Protein AF-A0AAE4NUR5-F1 (afdb_monomer_lite)

Radius of gyration: 38.07 Å; chains: 1; bounding box: 108×45×107 Å

Foldseek 3Di:
DDDQPVVLQVVLVVQLVVLVVQLVVLVVQLVVDDDPSVVLSVLSNVLSVLSNVLSVVSNVCSVPVPPCVVVSVVSNVVSVVSVVVSVVVVVVVVPPPDPDPPPDDDPDDPPDFPPDDDDDDPDLDALVVQVVCCVRGFFEDEDCDDQVVNCVSNVDRGPHYHHDDDPPPPPDDDDDDDDDDDDDDDDDDDDDDDDDDDD

Organism: NCBI:txid90909

pLDDT: mean 70.76, std 22.42, range [28.94, 97.44]

Secondary structure (DSSP, 8-state):
-PPP-HHHHHHHHHHHHHHHHHHHHHHHHHHH--THHHHHHHHHHHHHHHHHHHHHHHHHHHHH---THHHHHHHHHHHHHHHHHHHHHHHHHHHS---------TT--------------SS---HHHHHHHHHHH--EEEESS-HHHHHHHHSS--SEEEE-------------PPPPPPP----------------

Structure (mmCIF, N/CA/C/O backbone):
data_AF-A0AAE4NUR5-F1
#
_entry.id   AF-A0AAE4NUR5-F1
#
loop_
_atom_site.group_PDB
_atom_site.id
_atom_site.type_symbol
_atom_site.label_atom_id
_atom_site.label_alt_id
_atom_site.label_comp_id
_atom_site.label_asym_id
_atom_site.label_entity_id
_atom_site.label_seq_id
_atom_site.pdbx_PDB_ins_code
_atom_site.Cartn_x
_atom_site.Cartn_y
_atom_site.Cartn_z
_atom_site.occupancy
_atom_site.B_iso_or_equiv
_atom_site.auth_seq_id
_atom_site.auth_comp_id
_atom_site.auth_asym_id
_atom_site.auth_atom_id
_atom_site.pdbx_PDB_model_num
ATOM 1 N N . MET A 1 1 ? 20.195 4.117 -31.380 1.00 48.28 1 MET A N 1
ATOM 2 C CA . MET A 1 1 ? 18.811 4.278 -30.893 1.00 48.28 1 MET A CA 1
ATOM 3 C C . MET A 1 1 ? 18.358 2.887 -30.514 1.00 48.28 1 MET A C 1
ATOM 5 O O . MET A 1 1 ? 18.432 2.026 -31.376 1.00 48.28 1 MET A O 1
ATOM 9 N N . GLY A 1 2 ? 18.092 2.634 -29.231 1.00 61.19 2 GLY A N 1
ATOM 10 C CA . GLY A 1 2 ? 17.635 1.316 -28.788 1.00 61.19 2 GLY A CA 1
ATOM 11 C C . GLY A 1 2 ? 16.232 1.056 -29.321 1.00 61.19 2 GLY A C 1
ATOM 12 O O . GLY A 1 2 ? 15.411 1.975 -29.337 1.00 61.19 2 GLY A O 1
ATOM 13 N N . ASP A 1 3 ? 15.987 -0.157 -29.804 1.00 78.81 3 ASP A N 1
ATOM 14 C CA . ASP A 1 3 ? 14.657 -0.567 -30.234 1.00 78.81 3 ASP A CA 1
ATOM 15 C C . ASP A 1 3 ? 13.722 -0.572 -29.022 1.00 78.81 3 ASP A C 1
ATOM 17 O O . ASP A 1 3 ? 13.992 -1.223 -28.014 1.00 78.81 3 ASP A O 1
ATOM 21 N N . VAL A 1 4 ? 12.634 0.194 -29.107 1.00 81.88 4 VAL A N 1
ATOM 22 C CA . VAL A 1 4 ? 11.647 0.285 -28.028 1.00 81.88 4 VAL A CA 1
ATOM 23 C C . VAL A 1 4 ? 10.866 -1.022 -27.954 1.00 81.88 4 VAL A C 1
ATOM 25 O O . VAL A 1 4 ? 10.247 -1.449 -28.934 1.00 81.88 4 VAL A O 1
ATOM 28 N N . ASN A 1 5 ? 10.833 -1.634 -26.773 1.00 87.88 5 ASN A N 1
ATOM 29 C CA . ASN A 1 5 ? 10.061 -2.849 -26.539 1.00 87.88 5 ASN A CA 1
ATOM 30 C C . ASN A 1 5 ? 8.588 -2.502 -26.260 1.00 87.88 5 ASN A C 1
ATOM 32 O O . ASN A 1 5 ? 8.172 -2.337 -25.111 1.00 87.88 5 ASN A O 1
ATOM 36 N N . TYR A 1 6 ? 7.793 -2.361 -27.325 1.00 89.00 6 TYR A N 1
ATOM 37 C CA . TYR A 1 6 ? 6.383 -1.951 -27.244 1.00 89.00 6 TYR A CA 1
ATOM 38 C C . TYR A 1 6 ? 5.520 -2.798 -26.286 1.00 89.00 6 TYR A C 1
ATOM 40 O O . TYR A 1 6 ? 4.749 -2.199 -25.531 1.00 89.00 6 TYR A O 1
ATOM 48 N N . PRO A 1 7 ? 5.610 -4.146 -26.264 1.00 91.69 7 PRO A N 1
ATOM 49 C CA . PRO A 1 7 ? 4.873 -4.958 -25.295 1.00 91.69 7 PRO A CA 1
ATOM 50 C C . PRO A 1 7 ? 5.133 -4.565 -23.837 1.00 91.69 7 PRO A C 1
ATOM 52 O O . PRO A 1 7 ? 4.188 -4.369 -23.069 1.00 91.69 7 PRO A O 1
ATOM 55 N N . GLU A 1 8 ? 6.401 -4.414 -23.457 1.00 88.94 8 GLU A N 1
ATOM 56 C CA . GLU A 1 8 ? 6.787 -4.046 -22.092 1.00 88.94 8 GLU A CA 1
ATOM 57 C C . GLU A 1 8 ? 6.324 -2.635 -21.738 1.00 88.94 8 GLU A C 1
ATOM 59 O O . GLU A 1 8 ? 5.812 -2.412 -20.641 1.00 88.94 8 GLU A O 1
ATOM 64 N N . LEU A 1 9 ? 6.406 -1.705 -22.693 1.00 92.50 9 LEU A N 1
ATOM 65 C CA . LEU A 1 9 ? 5.924 -0.338 -22.521 1.00 92.50 9 LEU A CA 1
ATOM 66 C C . LEU A 1 9 ? 4.425 -0.307 -22.206 1.00 92.50 9 LEU A C 1
ATOM 68 O O . LEU A 1 9 ? 3.997 0.326 -21.239 1.00 92.50 9 LEU A O 1
ATOM 72 N N . VAL A 1 10 ? 3.621 -1.008 -23.012 1.00 94.56 10 VAL A N 1
ATOM 73 C CA . VAL A 1 10 ? 2.163 -1.069 -22.841 1.00 94.56 10 VAL A CA 1
ATOM 74 C C . VAL A 1 10 ? 1.815 -1.693 -21.494 1.00 94.56 10 VAL A C 1
ATOM 76 O O . VAL A 1 10 ? 0.994 -1.141 -20.759 1.00 94.56 10 VAL A O 1
ATOM 79 N N . MET A 1 11 ? 2.468 -2.799 -21.132 1.00 94.06 11 MET A N 1
ATOM 80 C CA . MET A 1 11 ? 2.256 -3.443 -19.836 1.00 94.06 11 MET A CA 1
ATOM 81 C C . MET A 1 11 ? 2.636 -2.519 -18.678 1.00 94.06 11 MET A C 1
ATOM 83 O O . MET A 1 11 ? 1.843 -2.357 -17.753 1.00 94.06 11 MET A O 1
ATOM 87 N N . GLY A 1 12 ? 3.787 -1.851 -18.747 1.00 93.88 12 GLY A N 1
ATOM 88 C CA . GLY A 1 12 ? 4.224 -0.886 -17.740 1.00 93.88 12 GLY A CA 1
ATOM 89 C C . GLY A 1 12 ? 3.213 0.246 -17.535 1.00 93.88 12 GLY A C 1
ATOM 90 O O . GLY A 1 12 ? 2.864 0.562 -16.397 1.00 93.88 12 GLY A O 1
ATOM 91 N N . ILE A 1 13 ? 2.662 0.798 -18.620 1.00 95.88 13 ILE A N 1
ATOM 92 C CA . ILE A 1 13 ? 1.626 1.843 -18.565 1.00 95.88 13 ILE A CA 1
ATOM 93 C C . ILE A 1 13 ? 0.338 1.318 -17.923 1.00 95.88 13 ILE A C 1
ATOM 95 O O . ILE A 1 13 ? -0.218 1.975 -17.042 1.00 95.88 13 ILE A O 1
ATOM 99 N N . VAL A 1 14 ? -0.144 0.138 -18.326 1.00 97.12 14 VAL A N 1
ATOM 100 C CA . VAL A 1 14 ? -1.364 -0.464 -17.762 1.00 97.12 14 VAL A CA 1
ATOM 101 C C . VAL A 1 14 ? -1.204 -0.720 -16.262 1.00 97.12 14 VAL A C 1
ATOM 103 O O . VAL A 1 14 ? -2.089 -0.368 -15.477 1.00 97.12 14 VAL A O 1
ATOM 106 N N . LEU A 1 15 ? -0.064 -1.281 -15.848 1.00 95.06 15 LEU A N 1
ATOM 107 C CA . LEU A 1 15 ? 0.260 -1.524 -14.442 1.00 95.06 15 LEU A CA 1
ATOM 108 C C . LEU A 1 15 ? 0.329 -0.215 -13.647 1.00 95.06 15 LEU A C 1
ATOM 110 O O . LEU A 1 15 ? -0.240 -0.119 -12.554 1.00 95.06 15 LEU A O 1
ATOM 114 N N . LEU A 1 16 ? 0.955 0.816 -14.217 1.00 97.00 16 LEU A N 1
ATOM 115 C CA . LEU A 1 16 ? 1.050 2.132 -13.600 1.00 97.00 16 LEU A CA 1
ATOM 116 C C . LEU A 1 16 ? -0.337 2.763 -13.417 1.00 97.00 16 LEU A C 1
ATOM 118 O O . LEU A 1 16 ? -0.670 3.184 -12.309 1.00 97.00 16 LEU A O 1
ATOM 122 N N . LEU A 1 17 ? -1.182 2.763 -14.450 1.00 97.44 17 LEU A N 1
ATOM 123 C CA . LEU A 1 17 ? -2.550 3.284 -14.371 1.00 97.44 17 LEU A CA 1
ATOM 124 C C . LEU A 1 17 ? -3.394 2.529 -13.338 1.00 97.44 17 LEU A C 1
ATOM 126 O O . LEU A 1 17 ? -4.090 3.154 -12.533 1.00 97.44 17 LEU A O 1
ATOM 130 N N . GLY A 1 18 ? -3.300 1.197 -13.315 1.00 96.06 18 GLY A N 1
ATOM 131 C CA . GLY A 1 18 ? -3.981 0.365 -12.324 1.00 96.06 18 GLY A CA 1
ATOM 132 C C . GLY A 1 18 ? -3.555 0.707 -10.895 1.00 96.06 18 GLY A C 1
ATOM 133 O O . GLY A 1 18 ? -4.402 0.876 -10.013 1.00 96.06 18 GLY A O 1
ATOM 134 N N . SER A 1 19 ? -2.252 0.888 -10.673 1.00 95.69 19 SER A N 1
ATOM 135 C CA . SER A 1 19 ? -1.709 1.259 -9.364 1.00 95.69 19 SER A CA 1
ATOM 136 C C . SER A 1 19 ? -2.150 2.655 -8.921 1.00 95.69 19 SER A C 1
ATOM 138 O O . SER A 1 19 ? -2.601 2.815 -7.788 1.00 95.69 19 SER A O 1
ATOM 140 N N . LEU A 1 20 ? -2.135 3.643 -9.821 1.00 97.06 20 LEU A N 1
ATOM 141 C CA . LEU A 1 20 ? -2.588 5.009 -9.553 1.00 97.06 20 LEU A CA 1
ATOM 142 C C . LEU A 1 20 ? -4.075 5.051 -9.192 1.00 97.06 20 LEU A C 1
ATOM 144 O O . LEU A 1 20 ? -4.454 5.698 -8.214 1.00 97.06 20 LEU A O 1
ATOM 148 N N . LEU A 1 21 ? -4.917 4.319 -9.926 1.00 96.62 21 LEU A N 1
ATOM 149 C CA . LEU A 1 21 ? -6.342 4.206 -9.618 1.00 96.62 21 LEU A CA 1
ATOM 150 C C . LEU A 1 21 ? -6.569 3.551 -8.248 1.00 96.62 21 LEU A C 1
ATOM 152 O O . LEU A 1 21 ? -7.413 4.004 -7.468 1.00 96.62 21 LEU A O 1
ATOM 156 N N . GLY A 1 22 ? -5.800 2.505 -7.940 1.00 93.38 22 GLY A N 1
ATOM 157 C CA . GLY A 1 22 ? -5.809 1.851 -6.635 1.00 93.38 22 GLY A CA 1
ATOM 158 C C . GLY A 1 22 ? -5.417 2.807 -5.506 1.00 93.38 22 GLY A C 1
ATOM 159 O O . GLY A 1 22 ? -6.129 2.884 -4.505 1.00 93.38 22 GLY A O 1
ATOM 160 N N . ILE A 1 23 ? -4.337 3.576 -5.680 1.00 95.31 23 ILE A N 1
ATOM 161 C CA . ILE A 1 23 ? -3.857 4.571 -4.708 1.00 95.31 23 ILE A CA 1
ATOM 162 C C . ILE A 1 23 ? -4.917 5.643 -4.494 1.00 95.31 23 ILE A C 1
ATOM 164 O O . ILE A 1 23 ? -5.245 5.950 -3.351 1.00 95.31 23 ILE A O 1
ATOM 168 N N . TYR A 1 24 ? -5.493 6.177 -5.572 1.00 95.12 24 TYR A N 1
ATOM 169 C CA . TYR A 1 24 ? -6.551 7.181 -5.500 1.00 95.12 24 TYR A CA 1
ATOM 170 C C . TYR A 1 24 ? -7.740 6.687 -4.667 1.00 95.12 24 TYR A C 1
ATOM 172 O O . TYR A 1 24 ? -8.184 7.368 -3.739 1.00 95.12 24 TYR A O 1
ATOM 180 N N . ARG A 1 25 ? -8.219 5.465 -4.933 1.00 92.69 25 ARG A N 1
ATOM 181 C CA . ARG A 1 25 ? -9.297 4.857 -4.140 1.00 92.69 25 ARG A CA 1
ATOM 182 C C . ARG A 1 25 ? -8.873 4.616 -2.695 1.00 92.69 25 ARG A C 1
ATOM 184 O O . ARG A 1 25 ? -9.626 4.938 -1.781 1.00 92.69 25 ARG A O 1
ATOM 191 N N . ALA A 1 26 ? -7.676 4.091 -2.459 1.00 91.50 26 ALA A N 1
ATOM 192 C CA . ALA A 1 26 ? -7.184 3.831 -1.111 1.00 91.50 26 ALA A CA 1
ATOM 193 C C . ALA A 1 26 ? -7.011 5.126 -0.294 1.00 91.50 26 ALA A C 1
ATOM 195 O O . ALA A 1 26 ? -7.311 5.136 0.898 1.00 91.50 26 ALA A O 1
ATOM 196 N N . LEU A 1 27 ? -6.609 6.233 -0.925 1.00 91.94 27 LEU A N 1
ATOM 197 C CA . LEU A 1 27 ? -6.556 7.566 -0.317 1.00 91.94 27 LEU A CA 1
ATOM 198 C C . LEU A 1 27 ? -7.949 8.095 0.027 1.00 91.94 27 LEU A C 1
ATOM 200 O O . LEU A 1 27 ? -8.158 8.635 1.117 1.00 91.94 27 LEU A O 1
ATOM 204 N N . HIS A 1 28 ? -8.917 7.902 -0.869 1.00 91.19 28 HIS A N 1
ATOM 205 C CA . HIS A 1 28 ? -10.313 8.242 -0.602 1.00 91.19 28 HIS A CA 1
ATOM 206 C C . HIS A 1 28 ? -10.826 7.523 0.652 1.00 91.19 28 HIS A C 1
ATOM 208 O O . HIS A 1 28 ? -11.311 8.178 1.578 1.00 91.19 28 HIS A O 1
ATOM 214 N N . TYR A 1 29 ? -10.605 6.212 0.763 1.00 88.19 29 TYR A N 1
ATOM 215 C CA . TYR A 1 29 ? -10.959 5.450 1.964 1.00 88.19 29 TYR A CA 1
ATOM 216 C C . TYR A 1 29 ? -10.149 5.858 3.197 1.00 88.19 29 TYR A C 1
ATOM 218 O O . TYR A 1 29 ? -10.708 5.970 4.288 1.00 88.19 29 TYR A O 1
ATOM 226 N N . TYR A 1 30 ? -8.861 6.156 3.038 1.00 89.50 30 TYR A N 1
ATOM 227 C CA . TYR A 1 30 ? -7.999 6.614 4.125 1.00 89.50 30 TYR A CA 1
ATOM 228 C C . TYR A 1 30 ? -8.524 7.891 4.800 1.00 89.50 30 TYR A C 1
ATOM 230 O O . TYR A 1 30 ? -8.430 8.020 6.020 1.00 89.50 30 TYR A O 1
ATOM 238 N N . SER A 1 31 ? -9.087 8.818 4.019 1.00 85.62 31 SER A N 1
ATOM 239 C CA . SER A 1 31 ? -9.665 10.064 4.540 1.00 85.62 31 SER A CA 1
ATOM 240 C C . SER A 1 31 ? -11.009 9.886 5.253 1.00 85.62 31 SER A C 1
ATOM 242 O O . SER A 1 31 ? -11.362 10.709 6.094 1.00 85.62 31 SER A O 1
ATOM 244 N N . ARG A 1 32 ? -11.757 8.822 4.938 1.00 83.56 32 ARG A N 1
ATOM 245 C CA . ARG A 1 32 ? -13.128 8.603 5.433 1.00 83.56 32 ARG A CA 1
ATOM 246 C C . ARG A 1 32 ? -13.221 7.590 6.568 1.00 83.56 32 ARG A C 1
ATOM 248 O O . ARG A 1 32 ? -14.189 7.607 7.320 1.00 83.56 32 ARG A O 1
ATOM 255 N N . LEU A 1 33 ? -12.248 6.692 6.680 1.00 85.44 33 LEU A N 1
ATOM 256 C CA . LEU A 1 33 ? -12.249 5.615 7.664 1.00 85.44 33 LEU A CA 1
ATOM 257 C C . LEU A 1 33 ? -11.415 5.995 8.894 1.00 85.44 33 LEU A C 1
ATOM 259 O O . LEU A 1 33 ? -10.382 6.656 8.794 1.00 85.44 33 LEU A O 1
ATOM 263 N N . SER A 1 34 ? -11.841 5.538 10.072 1.00 80.00 34 SER A N 1
ATOM 264 C CA . SER A 1 34 ? -11.131 5.728 11.341 1.00 80.00 34 SER A CA 1
ATOM 265 C C . SER A 1 34 ? -10.633 4.396 11.920 1.00 80.00 34 SER A C 1
ATOM 267 O O . SER A 1 34 ? -11.058 3.307 11.526 1.00 80.00 34 SER A O 1
ATOM 269 N N . GLY A 1 35 ? -9.656 4.479 12.829 1.00 82.75 35 GLY A N 1
ATOM 270 C CA . GLY A 1 35 ? -9.107 3.325 13.543 1.00 82.75 35 GLY A CA 1
ATOM 271 C C . GLY A 1 35 ? -8.396 2.306 12.644 1.00 82.75 35 GLY A C 1
ATOM 272 O O . GLY A 1 35 ? -7.510 2.640 11.857 1.00 82.75 35 GLY A O 1
ATOM 273 N N . VAL A 1 36 ? -8.779 1.038 12.790 1.00 80.38 36 VAL A N 1
ATOM 274 C CA . VAL A 1 36 ? -8.117 -0.124 12.177 1.00 80.38 36 VAL A CA 1
ATOM 275 C C . VAL A 1 36 ? -8.136 -0.089 10.643 1.00 80.38 36 VAL A C 1
ATOM 277 O O . VAL A 1 36 ? -7.148 -0.439 9.997 1.00 80.38 36 VAL A O 1
ATOM 280 N N . TRP A 1 37 ? -9.234 0.378 10.053 1.00 78.62 37 TRP A N 1
ATOM 281 C CA . TRP A 1 37 ? -9.410 0.460 8.600 1.00 78.62 37 TRP A CA 1
ATOM 282 C C . TRP A 1 37 ? -8.578 1.577 7.961 1.00 78.62 37 TRP A C 1
ATOM 284 O O . TRP A 1 37 ? -8.161 1.478 6.803 1.00 78.62 37 TRP A O 1
ATOM 294 N N . ARG A 1 38 ? -8.265 2.619 8.739 1.00 85.44 38 ARG A N 1
ATOM 295 C CA . ARG A 1 38 ? -7.347 3.682 8.329 1.00 85.44 38 ARG A CA 1
ATOM 296 C C . ARG A 1 38 ? -5.912 3.170 8.246 1.00 85.44 38 ARG A C 1
ATOM 298 O O . ARG A 1 38 ? -5.231 3.451 7.264 1.00 85.44 38 ARG A O 1
ATOM 305 N N . ASP A 1 39 ? -5.467 2.399 9.243 1.00 84.44 39 ASP A N 1
ATOM 306 C CA . ASP A 1 39 ? -4.143 1.755 9.216 1.00 84.44 39 ASP A CA 1
ATOM 307 C C . ASP A 1 39 ? -4.024 0.779 8.040 1.00 84.44 39 ASP A C 1
ATOM 309 O O . ASP A 1 39 ? -3.001 0.728 7.359 1.00 84.44 39 ASP A O 1
ATOM 313 N N . LEU A 1 40 ? -5.110 0.066 7.738 1.00 87.94 40 LEU A N 1
ATOM 314 C CA . LEU A 1 40 ? -5.169 -0.815 6.582 1.00 87.94 40 LEU A CA 1
ATOM 315 C C . LEU A 1 40 ? -4.970 -0.063 5.267 1.00 87.94 40 LEU A C 1
ATOM 317 O O . LEU A 1 40 ? -4.124 -0.437 4.457 1.00 87.94 40 LEU A O 1
ATOM 321 N N . SER A 1 41 ? -5.718 1.026 5.090 1.00 90.06 41 SER A N 1
ATOM 322 C CA . SER A 1 41 ? -5.646 1.860 3.890 1.00 90.06 41 SER A CA 1
ATOM 323 C C . SER A 1 41 ? -4.236 2.425 3.694 1.00 90.06 41 SER A C 1
ATOM 325 O O . SER A 1 41 ? -3.731 2.404 2.576 1.00 90.06 41 SER A O 1
ATOM 327 N N . LYS A 1 42 ? -3.544 2.831 4.773 1.00 90.62 42 LYS A N 1
ATOM 328 C CA . LYS A 1 42 ? -2.132 3.256 4.702 1.00 90.62 42 LYS A CA 1
ATOM 329 C C . LYS A 1 42 ? -1.228 2.167 4.130 1.00 90.62 42 LYS A C 1
ATOM 331 O O . LYS A 1 42 ? -0.437 2.448 3.238 1.00 90.62 42 LYS A O 1
ATOM 336 N N . ARG A 1 43 ? -1.332 0.933 4.631 1.00 92.12 43 ARG A N 1
ATOM 337 C CA . ARG A 1 43 ? -0.486 -0.185 4.173 1.00 92.12 43 ARG A CA 1
ATOM 338 C C . ARG A 1 43 ? -0.752 -0.535 2.710 1.00 92.12 43 ARG A C 1
ATOM 340 O O . ARG A 1 43 ? 0.191 -0.799 1.973 1.00 92.12 43 ARG A O 1
ATOM 347 N N . VAL A 1 44 ? -2.018 -0.482 2.288 1.00 93.44 44 VAL A N 1
ATOM 348 C CA . VAL A 1 44 ? -2.407 -0.664 0.881 1.00 93.44 44 VAL A CA 1
ATOM 349 C C . VAL A 1 44 ? -1.809 0.436 0.004 1.00 93.44 44 VAL A C 1
ATOM 351 O O . VAL A 1 44 ? -1.220 0.121 -1.023 1.00 93.44 44 VAL A O 1
ATOM 354 N N . ILE A 1 45 ? -1.882 1.705 0.426 1.00 94.62 45 ILE A N 1
ATOM 355 C CA . ILE A 1 45 ? -1.247 2.822 -0.293 1.00 94.62 45 ILE A CA 1
ATOM 356 C C . ILE A 1 45 ? 0.257 2.576 -0.438 1.00 94.62 45 ILE A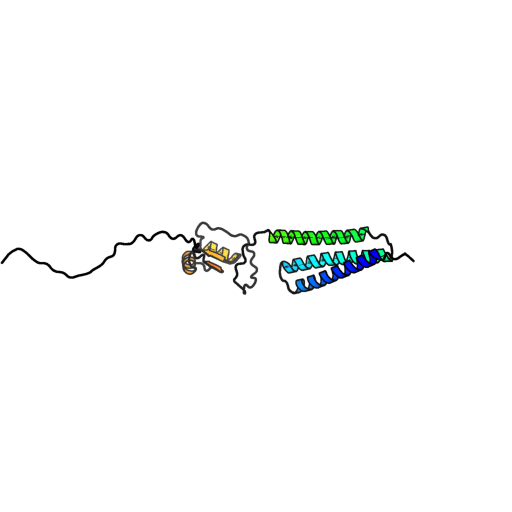 C 1
ATOM 358 O O . ILE A 1 45 ? 0.773 2.677 -1.541 1.00 94.62 45 ILE A O 1
ATOM 362 N N . 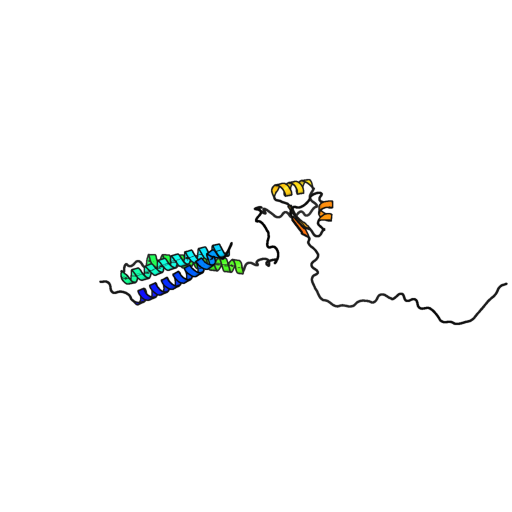VAL A 1 46 ? 0.953 2.200 0.640 1.00 94.31 46 VAL A N 1
ATOM 363 C CA . VAL A 1 46 ? 2.402 1.927 0.598 1.00 94.31 46 VAL A CA 1
ATOM 364 C C . VAL A 1 46 ? 2.733 0.799 -0.385 1.00 94.31 46 VAL A C 1
ATOM 366 O O . VAL A 1 46 ? 3.638 0.952 -1.202 1.00 94.31 46 VAL A O 1
ATOM 369 N N . SER A 1 47 ? 1.987 -0.308 -0.347 1.00 94.19 47 SER A N 1
ATOM 370 C CA . SER A 1 47 ? 2.167 -1.430 -1.280 1.00 94.19 47 SER A CA 1
ATOM 371 C C . SER A 1 47 ? 1.954 -1.005 -2.735 1.00 94.19 47 SER A C 1
ATOM 373 O O . SER A 1 47 ? 2.777 -1.328 -3.594 1.00 94.19 47 SER A O 1
ATOM 375 N N . LEU A 1 48 ? 0.898 -0.238 -3.015 1.00 95.31 48 LEU A N 1
ATOM 376 C CA . LEU A 1 48 ? 0.609 0.245 -4.363 1.00 95.31 48 LEU A CA 1
ATOM 377 C C . LEU A 1 48 ? 1.621 1.290 -4.842 1.00 95.31 48 LEU A C 1
ATOM 379 O O . LEU A 1 48 ? 1.945 1.304 -6.023 1.00 95.31 48 LEU A O 1
ATOM 383 N N . SER A 1 49 ? 2.166 2.122 -3.955 1.00 95.81 49 SER A N 1
ATOM 384 C CA . SER A 1 49 ? 3.242 3.056 -4.306 1.00 95.81 49 SER A CA 1
ATOM 385 C C . SER A 1 49 ? 4.522 2.321 -4.707 1.00 95.81 49 SER A C 1
ATOM 387 O O . SER A 1 49 ? 5.158 2.695 -5.689 1.00 95.81 49 SER A O 1
ATOM 389 N N . LEU A 1 50 ? 4.884 1.245 -3.996 1.00 94.19 50 LEU A N 1
ATOM 390 C CA . LEU A 1 50 ? 6.006 0.379 -4.387 1.00 94.19 50 LEU A CA 1
ATOM 391 C C . LEU A 1 50 ? 5.742 -0.301 -5.735 1.00 94.19 50 LEU A C 1
ATOM 393 O O . LEU A 1 50 ? 6.633 -0.380 -6.576 1.00 94.19 50 LEU A O 1
ATOM 397 N N . PHE A 1 51 ? 4.505 -0.741 -5.962 1.00 95.19 51 PHE A N 1
ATOM 398 C CA . PHE A 1 51 ? 4.090 -1.325 -7.234 1.00 95.19 51 PHE A CA 1
ATOM 399 C C . PHE A 1 51 ? 4.181 -0.324 -8.394 1.00 95.19 51 PHE A C 1
ATOM 401 O O . PHE A 1 51 ? 4.649 -0.661 -9.483 1.00 95.19 51 PHE A O 1
ATOM 408 N N . ALA A 1 52 ? 3.757 0.921 -8.160 1.00 96.38 52 ALA A N 1
ATOM 409 C CA . ALA A 1 52 ? 3.862 2.009 -9.123 1.00 96.38 52 ALA A CA 1
ATOM 410 C C . ALA A 1 52 ? 5.330 2.288 -9.470 1.00 96.38 52 ALA A C 1
ATOM 412 O O . ALA A 1 52 ? 5.662 2.396 -10.646 1.00 96.38 52 ALA A O 1
ATOM 413 N N . ALA A 1 53 ? 6.219 2.316 -8.469 1.00 95.25 53 ALA A N 1
ATOM 414 C CA . ALA A 1 53 ? 7.659 2.471 -8.682 1.00 95.25 53 ALA A CA 1
ATOM 415 C C . ALA A 1 53 ? 8.246 1.336 -9.540 1.00 95.25 53 ALA A C 1
ATOM 417 O O . ALA A 1 53 ? 8.971 1.610 -10.494 1.00 95.25 53 ALA A O 1
ATOM 418 N N . GLY A 1 54 ? 7.868 0.080 -9.271 1.00 93.19 54 GLY A N 1
ATOM 419 C CA . GLY A 1 54 ? 8.240 -1.058 -10.121 1.00 93.19 54 GLY A CA 1
ATOM 420 C C . GLY A 1 54 ? 7.746 -0.901 -11.565 1.00 93.19 54 GLY A C 1
ATOM 421 O O . GLY A 1 54 ? 8.496 -1.147 -12.504 1.00 93.19 54 GLY A O 1
ATOM 422 N N . SER A 1 55 ? 6.522 -0.398 -11.746 1.00 94.69 55 SER A N 1
ATOM 423 C CA . SER A 1 55 ? 5.913 -0.181 -13.070 1.00 94.69 55 SER A CA 1
ATOM 424 C C . SER A 1 55 ? 6.590 0.940 -13.860 1.00 94.69 55 SER A C 1
ATOM 426 O O . SER A 1 55 ? 6.762 0.817 -15.070 1.00 94.69 55 SER A O 1
ATOM 428 N N . VAL A 1 56 ? 7.038 2.004 -13.185 1.00 94.94 56 VAL A N 1
ATOM 429 C CA . VAL A 1 56 ? 7.910 3.024 -13.792 1.00 94.94 56 VAL A CA 1
ATOM 430 C C . VAL A 1 56 ? 9.227 2.395 -14.241 1.00 94.94 56 VAL A C 1
ATOM 432 O O . VAL A 1 56 ? 9.686 2.692 -15.339 1.00 94.94 56 VAL A O 1
ATOM 435 N N . GLY A 1 57 ? 9.795 1.487 -13.444 1.00 92.06 57 GLY A N 1
ATOM 436 C CA . GLY A 1 57 ? 10.971 0.711 -13.833 1.00 92.06 57 GLY A CA 1
ATOM 437 C C . GLY A 1 57 ? 10.770 -0.033 -15.154 1.00 92.06 57 GLY A C 1
ATOM 438 O O . GLY A 1 57 ? 11.617 0.078 -16.032 1.00 92.06 57 GLY A O 1
ATOM 439 N N . VAL A 1 58 ? 9.629 -0.712 -15.334 1.00 92.06 58 VAL A N 1
ATOM 440 C CA . VAL A 1 58 ? 9.321 -1.465 -16.569 1.00 92.06 58 VAL A CA 1
ATOM 441 C C . VAL A 1 58 ? 9.266 -0.540 -17.785 1.00 92.06 58 VAL A C 1
ATOM 443 O O . VAL A 1 58 ? 9.785 -0.871 -18.847 1.00 92.06 58 VAL A O 1
ATOM 446 N N . ILE A 1 59 ? 8.680 0.648 -17.624 1.00 92.81 59 ILE A N 1
ATOM 447 C CA . ILE A 1 59 ? 8.632 1.666 -18.682 1.00 92.81 59 ILE A CA 1
ATOM 448 C C . ILE A 1 59 ? 10.045 2.148 -19.032 1.00 92.81 59 ILE A C 1
ATOM 450 O O . ILE A 1 59 ? 10.383 2.259 -20.207 1.00 92.81 59 ILE A O 1
ATOM 454 N N . VAL A 1 60 ? 10.873 2.438 -18.025 1.00 91.25 60 VAL A N 1
ATOM 455 C CA . VAL A 1 60 ? 12.253 2.901 -18.228 1.00 91.25 60 VAL A CA 1
ATOM 456 C C . VAL A 1 60 ? 13.094 1.824 -18.910 1.00 91.25 60 VAL A C 1
ATOM 458 O O . VAL A 1 60 ? 13.809 2.131 -19.861 1.00 91.25 60 VAL A O 1
ATOM 461 N N . GLU A 1 61 ? 12.970 0.571 -18.476 1.00 89.88 61 GLU A N 1
ATOM 462 C CA . GLU A 1 61 ? 13.683 -0.561 -19.065 1.00 89.88 61 GLU A CA 1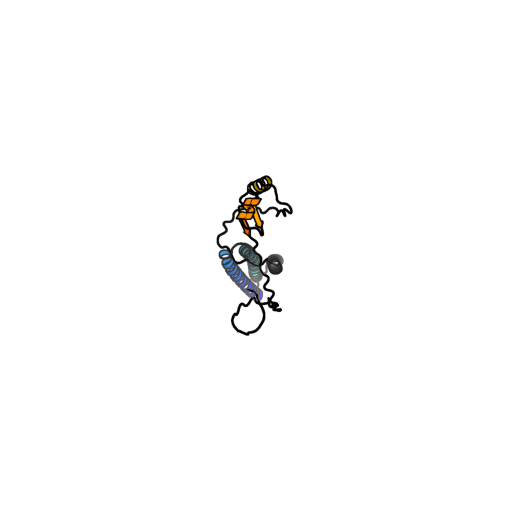
ATOM 463 C C . GLU A 1 61 ? 13.293 -0.771 -20.531 1.00 89.88 61 GLU A C 1
ATOM 465 O O . GLU A 1 61 ? 14.167 -0.907 -21.379 1.00 89.88 61 GLU A O 1
ATOM 470 N N . SER A 1 62 ? 12.004 -0.677 -20.858 1.00 90.25 62 SER A N 1
ATOM 471 C CA . SER A 1 62 ? 11.512 -0.767 -22.238 1.00 90.25 62 SER A CA 1
ATOM 472 C C . SER A 1 62 ? 12.078 0.324 -23.167 1.00 90.25 62 SER A C 1
ATOM 474 O O . SER A 1 62 ? 12.215 0.106 -24.375 1.00 90.25 62 SER A O 1
ATOM 476 N N . LEU A 1 63 ? 12.413 1.499 -22.618 1.00 88.50 63 LEU A N 1
ATOM 477 C CA . LEU A 1 63 ? 12.946 2.640 -23.369 1.00 88.50 63 LEU A CA 1
ATOM 478 C C . LEU A 1 63 ? 14.477 2.647 -23.464 1.00 88.50 63 LEU A C 1
ATOM 480 O O . LEU A 1 63 ? 15.022 3.119 -24.463 1.00 88.50 63 LEU A O 1
ATOM 484 N N . LEU A 1 64 ? 15.169 2.195 -22.416 1.00 87.31 64 LEU A N 1
ATOM 485 C CA . LEU A 1 64 ? 16.621 2.344 -22.274 1.00 87.31 64 LEU A CA 1
ATOM 486 C C . LEU A 1 64 ? 17.390 1.017 -22.306 1.00 87.31 64 LEU A C 1
ATOM 488 O O . LEU A 1 64 ? 18.611 1.055 -22.444 1.00 87.31 64 LEU A O 1
ATOM 492 N N . ASN A 1 65 ? 16.705 -0.127 -22.199 1.00 83.56 65 ASN A N 1
ATOM 493 C CA . ASN A 1 65 ? 17.278 -1.478 -22.140 1.00 83.56 65 ASN A CA 1
ATOM 494 C C . ASN A 1 65 ? 18.473 -1.570 -21.170 1.00 83.56 65 ASN A C 1
ATOM 496 O O . ASN A 1 65 ? 19.551 -2.066 -21.497 1.00 83.56 65 ASN A O 1
ATOM 500 N N . THR A 1 66 ? 18.295 -0.971 -19.993 1.00 79.94 66 THR A N 1
ATOM 501 C CA . THR A 1 66 ? 19.334 -0.692 -18.992 1.00 79.94 66 THR A CA 1
ATOM 502 C C . THR A 1 66 ? 19.721 -1.894 -18.131 1.00 79.94 66 THR A C 1
ATOM 504 O O . THR A 1 66 ? 20.698 -1.809 -17.388 1.00 79.94 66 THR A O 1
ATOM 507 N N . GLY A 1 67 ? 18.989 -3.004 -18.202 1.00 81.44 67 GLY A N 1
ATOM 508 C CA . GLY A 1 67 ? 19.229 -4.215 -17.426 1.00 81.44 67 GLY A CA 1
ATOM 509 C C . GLY A 1 67 ? 18.823 -4.106 -15.954 1.00 81.44 67 GLY A C 1
ATOM 510 O O . GLY A 1 67 ? 19.324 -4.873 -15.136 1.00 81.44 67 GLY A O 1
ATOM 511 N N . ILE A 1 68 ? 17.926 -3.188 -15.569 1.00 86.25 68 ILE A N 1
ATOM 512 C CA . ILE A 1 68 ? 17.569 -2.934 -14.150 1.00 86.25 68 ILE A CA 1
ATOM 513 C C . ILE A 1 68 ? 16.520 -3.908 -13.577 1.00 86.25 68 ILE A C 1
ATOM 515 O O . ILE A 1 68 ? 15.813 -3.597 -12.613 1.00 86.25 68 ILE A O 1
ATOM 519 N N . TRP A 1 69 ? 16.412 -5.107 -14.151 1.00 87.19 69 TRP A N 1
ATOM 520 C CA . TRP A 1 69 ? 15.373 -6.089 -13.829 1.00 87.19 69 TRP A CA 1
ATOM 521 C C . TRP A 1 69 ? 15.370 -6.542 -12.364 1.00 87.19 69 TRP A C 1
ATOM 523 O O . TRP A 1 69 ? 14.297 -6.718 -11.785 1.00 87.19 69 TRP A O 1
ATOM 533 N N . GLU A 1 70 ? 16.539 -6.648 -11.730 1.00 89.56 70 GLU A N 1
ATOM 534 C CA . GLU A 1 70 ? 16.661 -7.031 -10.317 1.00 89.56 70 GLU A CA 1
ATOM 535 C C . GLU A 1 70 ? 15.997 -6.011 -9.386 1.00 89.56 70 GLU A C 1
ATOM 537 O O . GLU A 1 70 ? 15.269 -6.370 -8.456 1.00 89.56 70 GLU A O 1
ATOM 542 N N . VAL A 1 71 ? 16.197 -4.719 -9.666 1.00 88.56 71 VAL A N 1
ATOM 543 C CA . VAL A 1 71 ? 15.622 -3.627 -8.875 1.00 88.56 71 VAL A CA 1
ATOM 544 C C . VAL A 1 71 ? 14.102 -3.633 -9.019 1.00 88.56 71 VAL A C 1
ATOM 546 O O . VAL A 1 71 ? 13.387 -3.553 -8.019 1.00 88.56 71 VAL A O 1
ATOM 549 N N . MET A 1 72 ? 13.593 -3.802 -10.243 1.00 90.19 72 MET A N 1
ATOM 550 C CA . MET A 1 72 ? 12.153 -3.917 -10.500 1.00 90.19 72 MET A CA 1
ATOM 551 C C . MET A 1 72 ? 11.537 -5.104 -9.755 1.00 90.19 72 MET A C 1
ATOM 553 O O . MET A 1 72 ? 10.516 -4.954 -9.079 1.00 90.19 72 MET A O 1
ATOM 557 N N . ALA A 1 73 ? 12.181 -6.271 -9.833 1.00 90.75 73 ALA A N 1
ATOM 558 C CA . ALA A 1 73 ? 11.741 -7.480 -9.149 1.00 90.75 73 ALA A CA 1
ATOM 559 C C . ALA A 1 73 ? 11.680 -7.276 -7.630 1.00 90.75 73 ALA A C 1
ATOM 561 O O . ALA A 1 73 ? 10.702 -7.681 -7.000 1.00 90.75 73 ALA A O 1
ATOM 562 N N . LEU A 1 74 ? 12.665 -6.586 -7.045 1.00 92.94 74 LEU A N 1
ATOM 563 C CA . LEU A 1 74 ? 12.672 -6.252 -5.622 1.00 92.94 74 LEU A CA 1
ATOM 564 C C . LEU A 1 74 ? 11.476 -5.369 -5.233 1.00 92.94 74 LEU A C 1
ATOM 566 O O . LEU A 1 74 ? 10.804 -5.655 -4.240 1.00 92.94 74 LEU A O 1
ATOM 570 N N . PHE A 1 75 ? 11.168 -4.329 -6.015 1.00 92.12 75 PHE A N 1
ATOM 571 C CA . PHE A 1 75 ? 10.004 -3.468 -5.766 1.00 92.12 75 PHE A CA 1
ATOM 572 C C . PHE A 1 75 ? 8.688 -4.247 -5.813 1.00 92.12 75 PHE A C 1
ATOM 574 O O . PHE A 1 75 ? 7.849 -4.095 -4.917 1.00 92.12 75 PHE A O 1
ATOM 581 N N . TYR A 1 76 ? 8.515 -5.112 -6.813 1.00 92.56 76 TYR A N 1
ATOM 582 C CA . TYR A 1 76 ? 7.326 -5.955 -6.911 1.00 92.56 76 TYR A CA 1
ATOM 583 C C . TYR A 1 76 ? 7.239 -6.956 -5.761 1.00 92.56 76 TYR A C 1
ATOM 585 O O . TYR A 1 76 ? 6.178 -7.085 -5.151 1.00 92.56 76 TYR A O 1
ATOM 593 N N . LEU A 1 77 ? 8.345 -7.609 -5.400 1.00 94.38 77 LEU A N 1
ATOM 594 C CA . LEU A 1 77 ? 8.394 -8.548 -4.282 1.00 94.38 77 LEU A CA 1
ATOM 595 C C . LEU A 1 77 ? 8.005 -7.870 -2.964 1.00 94.38 77 LEU A C 1
ATOM 597 O O . LEU A 1 77 ? 7.177 -8.396 -2.220 1.00 94.38 77 LEU A O 1
ATOM 601 N N . LEU A 1 78 ? 8.549 -6.681 -2.690 1.00 92.62 78 LEU A N 1
ATOM 602 C CA . LEU A 1 78 ? 8.199 -5.895 -1.506 1.00 92.62 78 LEU A CA 1
ATOM 603 C C . LEU A 1 78 ? 6.727 -5.477 -1.523 1.00 92.62 78 LEU A C 1
ATOM 605 O O . LEU A 1 78 ? 6.044 -5.593 -0.504 1.00 92.62 78 LEU A O 1
ATOM 609 N N . SER A 1 79 ? 6.215 -5.040 -2.675 1.00 93.69 79 SER A N 1
ATOM 610 C CA . SER A 1 79 ? 4.797 -4.712 -2.835 1.00 93.69 79 SER A CA 1
ATOM 611 C C . SER A 1 79 ? 3.902 -5.907 -2.487 1.00 93.69 79 SER A C 1
ATOM 613 O O . SER A 1 79 ? 2.977 -5.763 -1.676 1.00 93.69 79 SER A O 1
ATOM 615 N N . TYR A 1 80 ? 4.227 -7.094 -3.011 1.00 93.12 80 TYR A N 1
ATOM 616 C CA . TYR A 1 80 ? 3.508 -8.333 -2.725 1.00 93.12 80 TYR A CA 1
ATOM 617 C C . TYR A 1 80 ? 3.626 -8.755 -1.260 1.00 93.12 80 TYR A C 1
ATOM 619 O O . TYR A 1 80 ? 2.629 -9.117 -0.641 1.00 93.12 80 TYR A O 1
ATOM 627 N N . ALA A 1 81 ? 4.810 -8.671 -0.657 1.00 93.44 81 ALA A N 1
ATOM 628 C CA . ALA A 1 81 ? 4.988 -9.003 0.754 1.00 93.44 81 ALA A CA 1
ATOM 629 C C . ALA A 1 81 ? 4.084 -8.139 1.651 1.00 93.44 81 ALA A C 1
ATOM 631 O O . ALA A 1 81 ? 3.415 -8.654 2.552 1.00 93.44 81 ALA A O 1
ATOM 632 N N . VAL A 1 82 ? 3.996 -6.835 1.365 1.00 91.25 82 VAL A N 1
ATOM 633 C CA . VAL A 1 82 ? 3.119 -5.918 2.103 1.00 91.25 82 VAL A CA 1
ATOM 634 C C . VAL A 1 82 ? 1.643 -6.255 1.876 1.00 91.25 82 VAL A C 1
ATOM 636 O O . VAL A 1 82 ? 0.889 -6.294 2.852 1.00 91.25 82 VAL A O 1
ATOM 639 N N . ILE A 1 83 ? 1.208 -6.531 0.638 1.00 90.81 83 ILE A N 1
ATOM 640 C CA . ILE A 1 83 ? -0.207 -6.843 0.378 1.00 90.81 83 ILE A CA 1
ATOM 641 C C . ILE A 1 83 ? -0.614 -8.184 0.995 1.00 90.81 83 ILE A C 1
ATOM 643 O O . ILE A 1 83 ? -1.683 -8.274 1.596 1.00 90.81 83 ILE A O 1
ATOM 647 N N . PHE A 1 84 ? 0.249 -9.202 0.949 1.00 91.50 84 PHE A N 1
ATOM 648 C CA . PHE A 1 84 ? -0.011 -10.479 1.607 1.00 91.50 84 PHE A CA 1
ATOM 649 C C . PHE A 1 84 ? -0.107 -10.312 3.115 1.00 91.50 84 PHE A C 1
ATOM 651 O O . PHE A 1 84 ? -1.066 -10.795 3.714 1.00 91.50 84 PHE A O 1
ATOM 658 N N . LEU A 1 85 ? 0.815 -9.571 3.735 1.00 89.69 85 LEU A N 1
ATOM 659 C CA . LEU A 1 85 ? 0.736 -9.260 5.160 1.00 89.69 85 LEU A CA 1
ATOM 660 C C . LEU A 1 85 ? -0.603 -8.592 5.506 1.00 89.69 85 LEU A C 1
ATOM 662 O O . LEU A 1 85 ? -1.257 -8.976 6.473 1.00 89.69 85 LEU A O 1
ATOM 666 N N . VAL A 1 86 ? -1.036 -7.621 4.701 1.00 88.75 86 VAL A N 1
ATOM 667 C CA . VAL A 1 86 ? -2.335 -6.951 4.842 1.00 88.75 86 VAL A CA 1
ATOM 668 C C . VAL A 1 86 ? -3.495 -7.948 4.748 1.00 88.75 86 VAL A C 1
ATOM 670 O O . VAL A 1 86 ? -4.372 -7.943 5.614 1.00 88.75 86 VAL A O 1
ATOM 673 N N . ILE A 1 87 ? -3.492 -8.828 3.747 1.00 89.50 87 ILE A N 1
ATOM 674 C CA . ILE A 1 87 ? -4.522 -9.855 3.546 1.00 89.50 87 ILE A CA 1
ATOM 675 C C . ILE A 1 87 ? -4.560 -10.820 4.735 1.00 89.50 87 ILE A C 1
ATOM 677 O O . ILE A 1 87 ? -5.622 -11.005 5.324 1.00 89.50 87 ILE A O 1
ATOM 681 N N . PHE A 1 88 ? -3.422 -11.376 5.155 1.00 89.81 88 PHE A N 1
ATOM 682 C CA . PHE A 1 88 ? -3.356 -12.312 6.280 1.00 89.81 88 PHE A CA 1
ATOM 683 C C . PHE A 1 88 ? -3.782 -11.672 7.601 1.00 89.81 88 PHE A C 1
ATOM 685 O O . PHE A 1 88 ? -4.497 -12.300 8.381 1.00 89.81 88 PHE A O 1
ATOM 692 N N . LEU A 1 89 ? -3.407 -10.415 7.857 1.00 85.56 89 LEU A N 1
ATOM 693 C CA . LEU A 1 89 ? -3.860 -9.689 9.045 1.00 85.56 89 LEU A CA 1
ATOM 694 C C . LEU A 1 89 ? -5.376 -9.464 9.033 1.00 85.56 89 LEU A C 1
ATOM 696 O O . LEU A 1 89 ? -6.014 -9.579 10.081 1.00 85.56 89 LEU A O 1
ATOM 700 N N . ASN A 1 90 ? -5.963 -9.172 7.870 1.00 84.38 90 ASN A N 1
ATOM 701 C CA . ASN A 1 90 ? -7.414 -9.051 7.735 1.00 84.38 90 ASN A CA 1
ATOM 702 C C . ASN A 1 90 ? -8.123 -10.387 7.907 1.00 84.38 90 ASN A C 1
ATOM 704 O O . ASN A 1 90 ? -9.092 -10.451 8.655 1.00 84.38 90 ASN A O 1
ATOM 708 N N . LEU A 1 91 ? -7.636 -11.447 7.262 1.00 85.44 91 LEU A N 1
ATOM 709 C CA . LEU A 1 91 ? -8.201 -12.786 7.395 1.00 85.44 91 LEU A CA 1
ATOM 710 C C . LEU A 1 91 ? -8.136 -13.254 8.845 1.00 85.44 91 LEU A C 1
ATOM 712 O O . LEU A 1 91 ? -9.139 -13.715 9.370 1.00 85.44 91 LEU A O 1
ATOM 716 N N . ARG A 1 92 ? -7.009 -13.030 9.531 1.00 82.44 92 ARG A N 1
ATOM 717 C CA . ARG A 1 92 ? -6.862 -13.326 10.962 1.00 82.44 92 ARG A CA 1
ATOM 718 C C . ARG A 1 92 ? -7.863 -12.553 11.821 1.00 82.44 92 ARG A C 1
ATOM 720 O O . ARG A 1 92 ? -8.369 -13.094 12.800 1.00 82.44 92 ARG A O 1
ATOM 727 N N . ARG A 1 93 ? -8.140 -11.288 11.490 1.00 77.38 93 ARG A N 1
ATOM 728 C CA . ARG A 1 93 ? -9.169 -10.495 12.182 1.00 77.38 93 ARG A CA 1
ATOM 729 C C . ARG A 1 93 ? -10.574 -11.007 11.894 1.00 77.38 93 ARG A C 1
ATOM 731 O O . ARG A 1 93 ? -11.361 -11.084 12.823 1.00 77.38 93 ARG A O 1
ATOM 738 N N . ALA A 1 94 ? -10.865 -11.371 10.649 1.00 78.25 94 ALA A N 1
ATOM 739 C CA . ALA A 1 94 ? -12.158 -11.911 10.243 1.00 78.25 94 ALA A CA 1
ATOM 740 C C . ALA A 1 94 ? -12.421 -13.310 10.829 1.00 78.25 94 ALA A C 1
ATOM 742 O O . ALA A 1 94 ? -13.561 -13.637 11.137 1.00 78.25 94 ALA A O 1
ATOM 743 N N . SER A 1 95 ? -11.376 -14.124 11.009 1.00 78.81 95 SER A N 1
ATOM 744 C CA . SER A 1 95 ? -11.458 -15.457 11.617 1.00 78.81 95 SER A CA 1
ATOM 745 C C . SER A 1 95 ? -11.434 -15.429 13.144 1.00 78.81 95 SER A C 1
ATOM 747 O O . SER A 1 95 ? -11.791 -16.414 13.784 1.00 78.81 95 SER A O 1
ATOM 749 N N . SER A 1 96 ? -10.966 -14.334 13.746 1.00 68.69 96 SER A N 1
ATOM 750 C CA . SER A 1 96 ? -11.060 -14.146 15.189 1.00 68.69 96 SER A CA 1
ATOM 751 C C . SER A 1 96 ? -12.530 -13.903 15.527 1.00 68.69 96 SER A C 1
ATOM 753 O O . SER A 1 96 ? -13.105 -12.968 14.972 1.00 68.69 96 SER A O 1
ATOM 755 N N . PRO A 1 97 ? -13.147 -14.675 16.439 1.00 54.47 97 PRO A N 1
ATOM 756 C CA . PRO A 1 97 ? -14.491 -14.386 16.911 1.00 54.47 97 PRO A CA 1
ATOM 757 C C . PRO A 1 97 ? -14.457 -13.017 17.584 1.00 54.47 97 PRO A C 1
ATOM 759 O O . PRO A 1 97 ? -14.002 -12.868 18.719 1.00 54.47 97 PRO A O 1
ATOM 762 N N . GLN A 1 98 ? -14.861 -11.986 16.854 1.00 50.00 98 GLN A N 1
ATOM 763 C CA . GLN A 1 98 ? -15.111 -10.694 17.449 1.00 50.00 98 GLN A CA 1
ATOM 764 C C . GLN A 1 98 ? -16.365 -10.894 18.310 1.00 50.00 98 GLN A C 1
ATOM 766 O O . GLN A 1 98 ? -17.392 -11.317 17.770 1.00 50.00 98 GLN A O 1
ATOM 771 N N . PRO A 1 99 ? -16.308 -10.682 19.640 1.00 43.81 99 PRO A N 1
ATOM 772 C CA . PRO A 1 99 ? -17.525 -10.668 20.436 1.00 43.81 99 PRO A CA 1
ATOM 773 C C . PRO A 1 99 ? -18.469 -9.652 19.790 1.00 43.81 99 PRO A C 1
ATOM 775 O O . PRO A 1 99 ? -18.033 -8.559 19.421 1.00 43.81 99 PRO A O 1
ATOM 778 N N . ALA A 1 100 ? -19.712 -10.078 19.559 1.00 37.72 100 ALA A N 1
ATOM 779 C CA . ALA A 1 100 ? -20.709 -9.350 18.784 1.00 37.72 100 ALA A CA 1
ATOM 780 C C . ALA A 1 100 ? -20.710 -7.847 19.120 1.00 37.72 100 ALA A C 1
ATOM 782 O O . ALA A 1 100 ? -20.594 -7.494 20.299 1.00 37.72 100 ALA A O 1
ATOM 783 N N . PRO A 1 101 ? -20.864 -6.952 18.125 1.00 43.12 101 PRO A N 1
ATOM 784 C CA . PRO A 1 101 ? -21.021 -5.538 18.405 1.00 43.12 101 PRO A CA 1
ATOM 785 C C . PRO A 1 101 ? -22.327 -5.377 19.184 1.00 43.12 101 PRO A C 1
ATOM 787 O O . PRO A 1 101 ? -23.420 -5.524 18.638 1.00 43.12 101 PRO A O 1
ATOM 790 N N . SER A 1 102 ? -22.227 -5.122 20.488 1.00 36.81 102 SER A N 1
ATOM 791 C CA . SER A 1 102 ? -23.365 -4.655 21.261 1.00 36.81 102 SER A CA 1
ATOM 792 C C . SER A 1 102 ? -23.710 -3.273 20.722 1.00 36.81 102 SER A C 1
ATOM 794 O O . SER A 1 102 ? -23.036 -2.287 21.020 1.00 36.81 102 SER A O 1
ATOM 796 N N . ASN A 1 103 ? -24.728 -3.215 19.872 1.00 40.22 103 ASN A N 1
ATOM 797 C CA . ASN A 1 103 ? -25.389 -1.980 19.494 1.00 40.22 103 ASN A CA 1
ATOM 798 C C . ASN A 1 103 ? -25.819 -1.270 20.782 1.00 40.22 103 ASN A C 1
ATOM 800 O O . ASN A 1 103 ? -26.769 -1.731 21.406 1.00 40.22 103 ASN A O 1
ATOM 804 N N . GLN A 1 104 ? -25.080 -0.233 21.194 1.00 39.12 104 GLN A N 1
ATOM 805 C CA . GLN A 1 104 ? -25.489 0.909 22.028 1.00 39.12 104 GLN A CA 1
ATOM 806 C C . GLN A 1 104 ? -24.259 1.540 22.701 1.00 39.12 104 GLN A C 1
ATOM 808 O O . GLN A 1 104 ? -23.719 1.000 23.660 1.00 39.12 104 GLN A O 1
ATOM 813 N N . LEU A 1 105 ? -23.823 2.686 22.174 1.00 39.81 105 LEU A N 1
ATOM 814 C CA . LEU A 1 105 ? -23.622 3.963 22.880 1.00 39.81 105 LEU A CA 1
ATOM 815 C C . LEU A 1 105 ? -22.706 4.851 22.019 1.00 39.81 105 LEU A C 1
ATOM 817 O O . LEU A 1 105 ? -21.488 4.901 22.195 1.00 39.81 105 LEU A O 1
ATOM 821 N N . GLU A 1 106 ? -23.315 5.596 21.097 1.00 35.72 106 GLU A N 1
ATOM 822 C CA . GLU A 1 106 ? -22.789 6.912 20.735 1.00 35.72 106 GLU A CA 1
ATOM 823 C C . GLU A 1 106 ? -22.689 7.739 22.028 1.00 35.72 106 GLU A C 1
ATOM 825 O O . GLU A 1 106 ? -23.668 7.870 22.760 1.00 35.72 106 GLU A O 1
ATOM 830 N N . GLY A 1 107 ? -21.494 8.244 22.352 1.00 33.88 107 GLY A N 1
ATOM 831 C CA . GLY A 1 107 ? -21.300 9.151 23.493 1.00 33.88 107 GLY A CA 1
ATOM 832 C C . GLY A 1 107 ? -20.231 8.767 24.518 1.00 33.88 107 GLY A C 1
ATOM 833 O O . GLY A 1 107 ? -20.223 9.324 25.614 1.00 33.88 107 GLY A O 1
ATOM 834 N N . TYR A 1 108 ? -19.303 7.855 24.217 1.00 33.84 108 TYR A N 1
ATOM 835 C CA . TYR A 1 108 ? -18.202 7.558 25.138 1.00 33.84 108 TYR A CA 1
ATOM 836 C C . TYR A 1 108 ? -16.960 8.392 24.802 1.00 33.84 108 TYR A C 1
ATOM 838 O O . TYR A 1 108 ? -16.145 8.017 23.963 1.00 33.84 108 TYR A O 1
ATOM 846 N N . ARG A 1 109 ? -16.805 9.538 25.482 1.00 36.75 109 ARG A N 1
ATOM 847 C CA . ARG A 1 109 ? -15.513 10.233 25.598 1.00 36.75 109 ARG A CA 1
ATOM 848 C C . ARG A 1 109 ? -14.448 9.204 25.976 1.00 36.75 109 ARG A C 1
ATOM 850 O O . ARG A 1 109 ? -14.583 8.558 27.015 1.00 36.75 109 ARG A O 1
ATOM 857 N N . GLU A 1 110 ? -13.408 9.076 25.157 1.00 35.25 110 GLU A N 1
ATOM 858 C CA . GLU A 1 110 ? -12.193 8.318 25.464 1.00 35.25 110 GLU A CA 1
ATOM 859 C C . GLU A 1 110 ? -11.551 8.853 26.755 1.00 35.25 110 GLU A C 1
ATOM 861 O O . GLU A 1 110 ? -10.652 9.692 26.748 1.00 35.25 110 GLU A O 1
ATOM 866 N N . SER A 1 111 ? -12.015 8.377 27.908 1.00 40.34 111 SER A N 1
ATOM 867 C CA . SER A 1 111 ? -11.238 8.453 29.133 1.00 40.34 111 SER A CA 1
ATOM 868 C C . SER A 1 111 ? -10.153 7.390 29.027 1.00 40.34 111 SER A C 1
ATOM 870 O O . SER A 1 111 ? -10.445 6.198 29.144 1.00 40.34 111 SER A O 1
ATOM 872 N N . LYS A 1 112 ? -8.919 7.839 28.773 1.00 38.53 112 LYS A N 1
ATOM 873 C CA . LYS A 1 112 ? -7.687 7.054 28.897 1.00 38.53 112 LYS A CA 1
ATOM 874 C C . LYS A 1 112 ? -7.656 6.388 30.275 1.00 38.53 112 LYS A C 1
ATOM 876 O O . LYS A 1 112 ? -7.217 7.000 31.241 1.00 38.53 112 LYS A O 1
ATOM 881 N N . PHE A 1 113 ? -8.103 5.145 30.365 1.00 43.25 113 PHE A N 1
ATOM 882 C CA . PHE A 1 113 ? -7.789 4.287 31.496 1.00 43.25 113 PHE A CA 1
ATOM 883 C C . PHE A 1 113 ? -7.138 3.023 30.949 1.00 43.25 113 PHE A C 1
ATOM 885 O O . PHE A 1 113 ? -7.752 2.336 30.128 1.00 43.25 113 PHE A O 1
ATOM 892 N N . PRO A 1 114 ? -5.899 2.708 31.355 1.00 42.00 114 PRO A N 1
ATOM 893 C CA . PRO A 1 114 ? -5.349 1.394 31.099 1.00 42.00 114 PRO A CA 1
ATOM 894 C C . PRO A 1 114 ? -6.146 0.409 31.958 1.00 42.00 114 PRO A C 1
ATOM 896 O O . PRO A 1 114 ? -6.023 0.394 33.181 1.00 42.00 114 PRO A O 1
ATOM 899 N N . ILE A 1 115 ? -7.016 -0.384 31.331 1.00 47.62 115 ILE A N 1
ATOM 900 C CA . ILE A 1 115 ? -7.646 -1.530 31.994 1.00 47.62 115 ILE A CA 1
ATOM 901 C C . ILE A 1 115 ? -6.551 -2.591 32.140 1.00 47.62 115 ILE A C 1
ATOM 903 O O . ILE A 1 115 ? -6.400 -3.484 31.309 1.00 47.62 115 ILE A O 1
ATOM 907 N N . THR A 1 116 ? -5.730 -2.443 33.175 1.00 42.56 116 THR A N 1
ATOM 908 C CA . THR A 1 116 ? -4.703 -3.412 33.550 1.00 42.56 116 THR A CA 1
ATOM 909 C C . THR A 1 116 ? -5.325 -4.399 34.530 1.00 42.56 116 THR A C 1
ATOM 911 O O . THR A 1 116 ? -5.444 -4.103 35.713 1.00 42.56 116 THR A O 1
ATOM 914 N N . GLY A 1 117 ? -5.726 -5.570 34.031 1.00 49.47 117 GLY A N 1
ATOM 915 C CA . 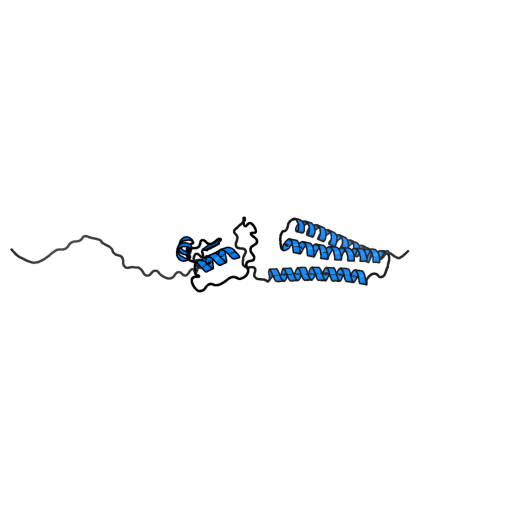GLY A 1 117 ? -6.116 -6.717 34.857 1.00 49.47 117 GLY A CA 1
ATOM 916 C C . GLY A 1 117 ? -7.529 -6.637 35.447 1.00 49.47 117 GLY A C 1
ATOM 917 O O . GLY A 1 117 ? -7.830 -5.826 36.317 1.00 49.47 117 GLY A O 1
ATOM 918 N N . GLY A 1 118 ? -8.415 -7.530 35.003 1.00 55.09 118 GLY A N 1
ATOM 919 C CA . GLY A 1 118 ? -9.677 -7.781 35.696 1.00 55.09 118 GLY A CA 1
ATOM 920 C C . GLY A 1 118 ? -9.427 -8.630 36.942 1.00 55.09 118 GLY A C 1
ATOM 921 O O . GLY A 1 118 ? -8.898 -9.733 36.834 1.00 55.09 118 GLY A O 1
ATOM 922 N N . TYR A 1 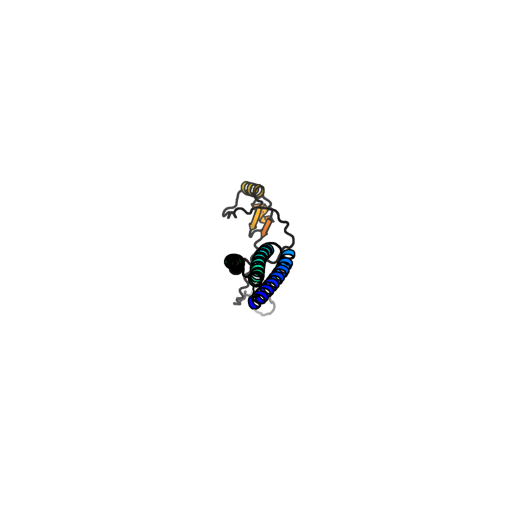119 ? -9.817 -8.139 38.117 1.00 55.06 119 TYR A N 1
ATOM 923 C CA . TYR A 1 119 ? -9.728 -8.896 39.366 1.00 55.06 119 TYR A CA 1
ATOM 924 C C . TYR A 1 119 ? -11.078 -9.553 39.675 1.00 55.06 119 TYR A C 1
ATOM 926 O O . TYR A 1 119 ? -12.075 -8.867 39.905 1.00 55.06 119 TYR A O 1
ATOM 934 N N . LEU A 1 120 ? -11.120 -10.888 39.696 1.00 50.16 120 LEU A N 1
ATOM 935 C CA . LEU A 1 120 ? -12.291 -11.642 40.145 1.00 50.16 120 LEU A CA 1
ATOM 936 C C . LEU A 1 120 ? -12.263 -11.740 41.679 1.00 50.16 120 LEU A C 1
ATOM 938 O O . LEU A 1 120 ? -11.518 -12.531 42.254 1.00 50.16 120 LEU A O 1
ATOM 942 N N . LEU A 1 121 ? -13.062 -10.920 42.357 1.00 56.50 121 LEU A N 1
ATOM 943 C CA . LEU A 1 121 ? -13.173 -10.946 43.817 1.00 56.50 121 LEU A CA 1
ATOM 944 C C . LEU A 1 121 ? -14.270 -11.933 44.240 1.00 56.50 121 LEU A C 1
ATOM 946 O O . LEU A 1 121 ? -15.451 -11.596 44.269 1.00 56.50 121 LEU A O 1
ATOM 950 N N . SER A 1 122 ? -13.872 -13.160 44.587 1.00 44.16 122 SER A N 1
ATOM 951 C CA . SER A 1 122 ? -14.785 -14.225 45.045 1.00 44.16 122 SER A CA 1
ATOM 952 C C . SER A 1 122 ? -15.375 -13.989 46.446 1.00 44.16 122 SER A C 1
ATOM 954 O O . SER A 1 122 ? -16.330 -14.658 46.832 1.00 44.16 122 SER A O 1
ATOM 956 N N . LYS A 1 123 ? -14.829 -13.045 47.225 1.00 56.00 123 LYS A N 1
ATOM 957 C CA . LYS A 1 123 ? -15.339 -12.633 48.546 1.00 56.00 123 LYS A CA 1
ATOM 958 C C . LYS A 1 123 ? -15.639 -11.138 48.533 1.00 56.00 123 LYS A C 1
ATOM 960 O O . LYS A 1 123 ? -14.966 -10.394 47.827 1.00 56.00 123 LYS A O 1
ATOM 965 N N . ALA A 1 124 ? -16.641 -10.712 49.308 1.00 59.75 124 ALA A N 1
ATOM 966 C CA . ALA A 1 124 ? -17.018 -9.303 49.411 1.00 59.75 124 ALA A CA 1
ATOM 967 C C . ALA A 1 124 ? -15.791 -8.475 49.854 1.00 59.75 124 ALA A C 1
ATOM 969 O O . ALA A 1 124 ? -15.318 -8.673 50.974 1.00 59.75 124 ALA A O 1
ATOM 970 N N . PRO A 1 125 ? -15.235 -7.614 48.981 1.00 66.19 125 PRO A N 1
ATOM 971 C CA . PRO A 1 125 ? -14.042 -6.842 49.305 1.00 66.19 125 PRO A CA 1
ATOM 972 C C . PRO A 1 125 ? -14.360 -5.822 50.396 1.00 66.19 125 PRO A C 1
ATOM 974 O O . PRO A 1 125 ? -15.488 -5.328 50.483 1.00 66.19 125 PRO A O 1
ATOM 977 N N . SER A 1 126 ? -13.366 -5.495 51.224 1.00 71.12 126 SER A N 1
ATOM 978 C CA . SER A 1 126 ? -13.560 -4.466 52.239 1.00 71.12 126 SER A CA 1
ATOM 979 C C . SER A 1 126 ? -13.735 -3.091 51.567 1.00 71.12 126 SER A C 1
ATOM 981 O O . SER A 1 126 ? -13.163 -2.841 50.496 1.00 71.12 126 SER A O 1
ATOM 983 N N . PRO A 1 127 ? -14.513 -2.172 52.169 1.00 71.81 127 PRO A N 1
ATOM 984 C CA . PRO A 1 127 ? -14.753 -0.839 51.606 1.00 71.81 127 PRO A CA 1
ATOM 985 C C . PRO A 1 127 ? -13.457 -0.073 51.301 1.00 71.81 127 PRO A C 1
ATOM 987 O O . PRO A 1 127 ? -13.363 0.644 50.306 1.00 71.81 127 PRO A O 1
ATOM 990 N N . MET A 1 128 ? -12.422 -0.289 52.118 1.00 69.81 128 MET A N 1
ATOM 991 C CA . MET A 1 128 ? -11.109 0.334 51.960 1.00 69.81 128 MET A CA 1
ATOM 992 C C . MET A 1 128 ? -10.399 -0.125 50.678 1.00 69.81 128 MET A C 1
ATOM 994 O O . MET A 1 128 ? -9.821 0.698 49.969 1.00 69.81 128 MET A O 1
ATOM 998 N N . THR A 1 129 ? -10.492 -1.412 50.322 1.00 70.75 129 THR A N 1
ATOM 999 C CA . THR A 1 129 ? -9.910 -1.933 49.073 1.00 70.75 129 THR A CA 1
ATOM 1000 C C . THR A 1 129 ? -10.626 -1.361 47.854 1.00 70.75 129 THR A C 1
ATOM 1002 O O . THR A 1 129 ? -9.983 -0.979 46.881 1.00 70.75 129 THR A O 1
ATOM 1005 N N . LEU A 1 130 ? -11.955 -1.237 47.918 1.00 71.25 130 LEU A N 1
ATOM 1006 C CA . LEU A 1 130 ? -12.755 -0.648 46.840 1.00 71.25 130 LEU A CA 1
ATOM 1007 C C . LEU A 1 130 ? -12.443 0.837 46.627 1.00 71.25 130 LEU A C 1
ATOM 1009 O O . LEU A 1 130 ? -12.370 1.283 45.483 1.00 71.25 130 LEU A O 1
ATOM 1013 N N . MET A 1 131 ? -12.219 1.597 47.702 1.00 71.62 131 MET A N 1
ATOM 1014 C CA . MET A 1 131 ? -11.787 2.995 47.603 1.00 71.62 131 MET A CA 1
ATOM 1015 C C . MET A 1 131 ? -10.391 3.131 46.985 1.00 71.62 131 MET A C 1
ATOM 1017 O O . MET A 1 131 ? -10.173 4.024 46.166 1.00 71.62 131 MET A O 1
ATOM 1021 N N . LEU A 1 132 ? -9.458 2.241 47.336 1.00 73.25 132 LEU A N 1
ATOM 1022 C CA . LEU A 1 132 ? -8.120 2.203 46.740 1.00 73.25 132 LEU A CA 1
ATOM 1023 C C . LEU A 1 132 ? -8.176 1.892 45.239 1.00 73.25 132 LEU A C 1
ATOM 1025 O O . LEU A 1 132 ? -7.585 2.628 44.450 1.00 73.25 132 LEU A O 1
ATOM 1029 N N . LEU A 1 133 ? -8.942 0.874 44.832 1.00 69.44 133 LEU A N 1
ATOM 1030 C CA . LEU A 1 133 ? -9.136 0.542 43.414 1.00 69.44 133 LEU A CA 1
ATOM 1031 C C . LEU A 1 133 ? -9.781 1.699 42.648 1.00 69.44 133 LEU A C 1
ATOM 1033 O O . LEU A 1 133 ? -9.331 2.053 41.560 1.00 69.44 133 LEU A O 1
ATOM 1037 N N . LYS A 1 134 ? -10.792 2.339 43.243 1.00 68.69 134 LYS A N 1
ATOM 1038 C CA . LYS A 1 134 ? -11.428 3.522 42.665 1.00 68.69 134 LYS A CA 1
ATOM 1039 C C . LYS A 1 134 ? -10.413 4.633 42.384 1.00 68.69 134 LYS A C 1
ATOM 1041 O O . LYS A 1 134 ? -10.446 5.231 41.315 1.00 68.69 134 LYS A O 1
ATOM 1046 N N . ARG A 1 135 ? -9.501 4.895 43.325 1.00 71.00 135 ARG A N 1
ATOM 1047 C CA . ARG A 1 135 ? -8.500 5.964 43.201 1.00 71.00 135 ARG A CA 1
ATOM 1048 C C . ARG A 1 135 ? -7.422 5.661 42.157 1.00 71.00 135 ARG A C 1
ATOM 1050 O O . ARG A 1 135 ? -6.921 6.594 41.541 1.00 71.00 135 ARG A O 1
ATOM 1057 N N . LEU A 1 136 ? -7.053 4.393 41.986 1.00 68.12 136 LEU A N 1
ATOM 1058 C CA . LEU A 1 136 ? -5.952 3.991 41.106 1.00 68.12 136 LEU A CA 1
ATOM 1059 C C . LEU A 1 136 ? -6.390 3.762 39.656 1.00 68.12 136 LEU A C 1
ATOM 1061 O O . LEU A 1 136 ? -5.695 4.191 38.740 1.00 68.12 136 LEU A O 1
ATOM 1065 N N . SER A 1 137 ? -7.521 3.089 39.437 1.00 62.41 137 SER A N 1
ATOM 1066 C CA . SER A 1 137 ? -7.902 2.578 38.110 1.00 62.41 137 SER A CA 1
ATOM 1067 C C . SER A 1 137 ? -9.340 2.891 37.695 1.00 62.41 137 SER A C 1
ATOM 1069 O O . SER A 1 137 ? -9.752 2.511 36.600 1.00 62.41 137 SER A O 1
ATOM 1071 N N . GLY A 1 138 ? -10.114 3.562 38.554 1.00 67.12 138 GLY A N 1
ATOM 1072 C CA . GLY A 1 138 ? -11.566 3.647 38.413 1.00 67.12 138 GLY A CA 1
ATOM 1073 C C . GLY A 1 138 ? -12.249 2.319 38.762 1.00 67.12 138 GLY A C 1
ATOM 1074 O O . GLY A 1 138 ? -11.657 1.240 38.669 1.00 67.12 138 GLY A O 1
ATOM 1075 N N . LEU A 1 139 ? -13.503 2.390 39.213 1.00 73.56 139 LEU A N 1
ATOM 1076 C CA . LEU A 1 139 ? -14.251 1.230 39.699 1.00 73.56 139 LEU A CA 1
ATOM 1077 C C . LEU A 1 139 ? -15.446 0.911 38.790 1.00 73.56 139 LEU A C 1
ATOM 1079 O O . LEU A 1 139 ? -16.507 1.534 38.897 1.00 73.56 139 LEU A O 1
ATOM 1083 N N . LEU A 1 140 ? -15.275 -0.092 37.922 1.00 76.19 140 LEU A N 1
ATOM 1084 C CA . LEU A 1 140 ? -16.356 -0.731 37.167 1.00 76.19 140 LEU A CA 1
ATOM 1085 C C . LEU A 1 140 ? -16.860 -1.954 37.938 1.00 76.19 140 LEU A C 1
ATOM 1087 O O . LEU A 1 140 ? -16.102 -2.885 38.204 1.00 76.19 140 LEU A O 1
ATOM 1091 N N . VAL A 1 141 ? -18.147 -1.971 38.266 1.00 73.62 141 VAL A N 1
ATOM 1092 C CA . VAL A 1 141 ? -18.783 -3.083 38.979 1.00 73.62 141 VAL A CA 1
ATOM 1093 C C . VAL A 1 141 ? -19.768 -3.783 38.062 1.00 73.62 141 VAL A C 1
ATOM 1095 O O . VAL A 1 141 ? -20.655 -3.144 37.506 1.00 73.62 141 VAL A O 1
ATOM 1098 N N . VAL A 1 142 ? -19.648 -5.105 37.963 1.00 76.88 142 VAL A N 1
ATOM 1099 C CA . VAL A 1 142 ? -20.631 -5.971 37.306 1.00 76.88 142 VAL A CA 1
ATOM 1100 C C . VAL A 1 142 ? -21.320 -6.795 38.390 1.00 76.88 142 VAL A C 1
ATOM 1102 O O . VAL A 1 142 ? -20.668 -7.578 39.079 1.00 76.88 142 VAL A O 1
ATOM 1105 N N . SER A 1 143 ? -22.623 -6.604 38.600 1.00 73.00 143 SER A N 1
ATOM 1106 C CA . SER A 1 143 ? -23.359 -7.306 39.658 1.00 73.00 143 SER A CA 1
ATOM 1107 C C . SER A 1 143 ? -24.774 -7.683 39.236 1.00 73.00 143 SER A C 1
ATOM 1109 O O . SER A 1 143 ? -25.392 -7.018 38.412 1.00 73.00 143 SER A O 1
ATOM 1111 N N . ARG A 1 144 ? -25.302 -8.752 39.841 1.00 72.12 144 ARG A N 1
ATOM 1112 C CA . ARG A 1 144 ? -26.724 -9.127 39.749 1.00 72.12 144 ARG A CA 1
ATOM 1113 C C . ARG A 1 144 ? -27.607 -8.310 40.697 1.00 72.12 144 ARG A C 1
ATOM 1115 O O . ARG A 1 144 ? -28.808 -8.203 40.472 1.00 72.12 144 ARG A O 1
ATOM 1122 N N . ASN A 1 145 ? -27.019 -7.739 41.749 1.00 76.88 145 ASN A N 1
ATOM 1123 C CA . ASN A 1 145 ? -27.732 -6.862 42.675 1.00 76.88 145 ASN A CA 1
ATOM 1124 C C . ASN A 1 145 ? -27.966 -5.506 42.010 1.00 76.88 145 ASN A C 1
ATOM 1126 O O . ASN A 1 145 ? -27.174 -5.099 41.163 1.00 76.88 145 ASN A O 1
ATOM 1130 N N . THR A 1 146 ? -29.022 -4.793 42.393 1.00 77.88 146 THR A N 1
ATOM 1131 C CA . THR A 1 146 ? -29.236 -3.429 41.897 1.00 77.88 146 THR A CA 1
ATOM 1132 C C . THR A 1 146 ? -28.166 -2.479 42.438 1.00 77.88 146 THR A C 1
ATOM 1134 O O . THR A 1 146 ? -27.523 -2.759 43.456 1.00 77.88 146 THR A O 1
ATOM 1137 N N . TYR A 1 147 ? -27.976 -1.341 41.764 1.00 76.31 147 TYR A N 1
ATOM 1138 C CA . TYR A 1 147 ? -27.002 -0.318 42.162 1.00 76.31 147 TYR A CA 1
ATOM 1139 C C . TYR A 1 147 ? -27.140 0.061 43.644 1.00 76.31 147 TYR A C 1
ATOM 1141 O O . TYR A 1 147 ? -26.163 0.043 44.389 1.00 76.31 147 TYR A O 1
ATOM 1149 N N . GLU A 1 148 ? -28.366 0.322 44.098 1.00 78.00 148 GLU A N 1
ATOM 1150 C CA . GLU A 1 148 ? -28.656 0.725 45.478 1.00 78.00 148 GLU A CA 1
ATOM 1151 C C . GLU A 1 148 ? -28.302 -0.361 46.498 1.00 78.00 148 GLU A C 1
ATOM 1153 O O . GLU A 1 148 ? -27.664 -0.087 47.516 1.00 78.00 148 GLU A O 1
ATOM 1158 N N . GLN A 1 149 ? -28.655 -1.615 46.203 1.00 79.06 149 GLN A N 1
ATOM 1159 C CA . GLN A 1 149 ? -28.316 -2.757 47.052 1.00 79.06 149 GLN A CA 1
ATOM 1160 C C . GLN A 1 149 ? -26.805 -2.976 47.121 1.00 79.06 149 GLN A C 1
ATOM 1162 O O . GLN A 1 149 ? -26.275 -3.342 48.173 1.00 79.06 149 GLN A O 1
ATOM 1167 N N . TRP A 1 150 ? -26.103 -2.747 46.010 1.00 81.25 150 TRP A N 1
ATOM 1168 C CA . TRP A 1 150 ? -24.654 -2.853 45.967 1.00 81.25 150 TRP A CA 1
ATOM 1169 C C . TRP A 1 150 ? -23.994 -1.758 46.804 1.00 81.25 150 TRP A C 1
ATOM 1171 O O . TRP A 1 150 ? -23.200 -2.089 47.679 1.00 81.25 150 TRP A O 1
ATOM 1181 N N . VAL A 1 151 ? -24.375 -0.490 46.614 1.00 79.88 151 VAL A N 1
ATOM 1182 C CA . VAL A 1 151 ? -23.833 0.653 47.373 1.00 79.88 151 VAL A CA 1
ATOM 1183 C C . VAL A 1 151 ? -24.106 0.508 48.870 1.00 79.88 151 VAL A C 1
ATOM 1185 O O . VAL A 1 151 ? -23.217 0.770 49.677 1.00 79.88 151 VAL A O 1
ATOM 1188 N N . LYS A 1 152 ? -25.290 0.022 49.263 1.00 81.81 152 LYS A N 1
ATOM 1189 C CA . LYS A 1 152 ? -25.617 -0.243 50.674 1.00 81.81 152 LYS A CA 1
ATOM 1190 C C . LYS A 1 152 ? -24.702 -1.303 51.298 1.00 81.81 152 LYS A C 1
ATOM 1192 O O . LYS A 1 152 ? -24.385 -1.216 52.478 1.00 81.81 152 LYS A O 1
ATOM 1197 N N . LYS A 1 153 ? -24.284 -2.303 50.518 1.00 77.38 153 LYS A N 1
ATOM 1198 C CA . LYS A 1 153 ? -23.431 -3.405 50.984 1.00 77.38 153 LYS A CA 1
ATOM 1199 C C . LYS A 1 153 ? -21.942 -3.058 50.955 1.00 77.38 153 LYS A C 1
ATOM 1201 O O . LYS A 1 153 ? -21.201 -3.502 51.825 1.00 77.38 153 LYS A O 1
ATOM 1206 N N . SER A 1 154 ? -21.499 -2.324 49.940 1.00 72.12 154 SER A N 1
ATOM 1207 C CA . SER A 1 154 ? -20.089 -1.990 49.725 1.00 72.12 154 SER A CA 1
ATOM 1208 C C . SER A 1 154 ? -19.668 -0.687 50.406 1.00 72.12 154 SER A C 1
ATOM 1210 O O . SER A 1 154 ? -18.478 -0.485 50.629 1.00 72.12 154 SER A O 1
ATOM 1212 N N . GLY A 1 155 ? -20.615 0.206 50.713 1.00 76.00 155 GLY A N 1
ATOM 1213 C CA . GLY A 1 155 ? -20.353 1.539 51.265 1.00 76.00 155 GLY A CA 1
ATOM 1214 C C . GLY A 1 155 ? -19.666 2.498 50.285 1.00 76.00 155 GLY A C 1
ATOM 1215 O O . GLY A 1 155 ? -19.327 3.617 50.658 1.00 76.00 155 GLY A O 1
ATOM 1216 N N . VAL A 1 156 ? -19.449 2.085 49.032 1.00 76.75 156 VAL A N 1
ATOM 1217 C CA . VAL A 1 156 ? -18.707 2.845 48.018 1.00 76.75 156 VAL A CA 1
ATOM 1218 C C . VAL A 1 156 ? -19.593 3.034 46.794 1.00 76.75 156 VAL A C 1
ATOM 1220 O O . VAL A 1 156 ? -20.321 2.128 46.409 1.00 76.75 156 VAL A O 1
ATOM 1223 N N . LYS A 1 157 ? -19.535 4.209 46.158 1.00 79.25 157 LYS A N 1
ATOM 1224 C CA . LYS A 1 157 ? -20.215 4.463 44.877 1.00 79.25 157 LYS A CA 1
ATOM 1225 C C . LYS A 1 157 ? -19.280 4.116 43.710 1.00 79.25 157 LYS A C 1
ATOM 1227 O O . LYS A 1 157 ? -18.197 4.714 43.638 1.00 79.25 157 LYS A O 1
ATOM 1232 N N . PRO A 1 158 ? -19.667 3.191 42.813 1.00 79.56 158 PRO A N 1
ATOM 1233 C CA . PRO A 1 158 ? -18.846 2.818 41.669 1.00 79.56 158 PRO A CA 1
ATOM 1234 C C . PRO A 1 158 ? -18.907 3.908 40.594 1.00 79.56 158 PRO A C 1
ATOM 1236 O O . PRO A 1 158 ? -19.892 4.643 40.516 1.00 79.56 158 PRO A O 1
ATOM 1239 N N . ASP A 1 159 ? -17.865 4.009 39.771 1.00 76.12 159 ASP A N 1
ATOM 1240 C CA . ASP A 1 159 ? -17.824 4.977 38.666 1.00 76.12 159 ASP A CA 1
ATOM 1241 C C . ASP A 1 159 ? -18.682 4.504 37.494 1.00 76.12 159 ASP A C 1
ATOM 1243 O O . ASP A 1 159 ? -19.293 5.303 36.787 1.00 76.12 159 ASP A O 1
ATOM 1247 N N . ARG A 1 160 ? -18.756 3.183 37.304 1.00 72.19 160 ARG A N 1
ATOM 1248 C CA . ARG A 1 160 ? -19.622 2.533 36.321 1.00 72.19 160 ARG A CA 1
ATOM 1249 C C . ARG A 1 160 ? -20.221 1.267 36.917 1.00 72.19 160 ARG A C 1
ATOM 1251 O O . ARG A 1 160 ? -19.528 0.503 37.588 1.00 72.19 160 ARG A O 1
ATOM 1258 N N . PHE A 1 161 ? -21.506 1.041 36.664 1.00 78.06 161 PHE A N 1
ATOM 1259 C CA . PHE A 1 161 ? -22.239 -0.111 37.176 1.00 78.06 161 PHE A CA 1
ATOM 1260 C C . PHE A 1 161 ? -22.963 -0.819 36.038 1.00 78.06 161 PHE A C 1
ATOM 1262 O O . PHE A 1 161 ? -23.795 -0.220 35.363 1.00 78.06 161 PHE A O 1
ATOM 1269 N N . ILE A 1 162 ? -22.648 -2.093 35.838 1.00 77.38 162 ILE A N 1
ATOM 1270 C CA . ILE A 1 162 ? -23.346 -2.972 34.908 1.00 77.38 162 ILE A CA 1
ATOM 1271 C C . ILE A 1 162 ? -24.216 -3.902 35.743 1.00 77.38 162 ILE A C 1
ATOM 1273 O O . ILE A 1 162 ? -23.716 -4.747 36.492 1.00 77.38 162 ILE A O 1
ATOM 1277 N N . TRP A 1 163 ? -25.526 -3.731 35.605 1.00 79.69 163 TRP A N 1
ATOM 1278 C CA . TRP A 1 163 ? -26.500 -4.615 36.220 1.00 79.69 163 TRP A CA 1
ATOM 1279 C C . TRP A 1 163 ? -26.790 -5.795 35.293 1.00 79.69 163 TRP A C 1
ATOM 1281 O O . TRP A 1 163 ? -27.237 -5.613 34.163 1.00 79.69 163 TRP A O 1
ATOM 1291 N N . LEU A 1 164 ? -26.539 -7.010 35.772 1.00 75.06 164 LEU A N 1
ATOM 1292 C CA . LEU A 1 164 ? -26.910 -8.234 35.073 1.00 75.06 164 LEU A CA 1
ATOM 1293 C C . LEU A 1 164 ? -28.334 -8.622 35.480 1.00 75.06 164 LEU A C 1
ATOM 1295 O O . LEU A 1 164 ? -28.524 -9.359 36.452 1.00 75.06 164 LEU A O 1
ATOM 1299 N N . SER A 1 165 ? -29.331 -8.129 34.744 1.00 59.66 165 SER A N 1
ATOM 1300 C CA . SER A 1 165 ? -30.684 -8.679 34.808 1.00 59.66 165 SER A CA 1
ATOM 1301 C C . SER A 1 165 ? -30.709 -10.045 34.114 1.00 59.66 165 SER A C 1
ATOM 1303 O O . SER A 1 165 ? -29.962 -10.311 33.171 1.00 59.66 165 SER A O 1
ATOM 1305 N N . ARG A 1 166 ? -31.516 -10.968 34.638 1.00 49.22 166 ARG A N 1
ATOM 1306 C CA . ARG A 1 166 ? -31.656 -12.321 34.092 1.00 49.22 166 ARG A CA 1
ATOM 1307 C C . ARG A 1 166 ? -32.146 -12.212 32.642 1.00 49.22 166 ARG A C 1
ATOM 1309 O O . ARG A 1 166 ? -33.290 -11.837 32.424 1.00 49.22 166 ARG A O 1
ATOM 1316 N N . ALA A 1 167 ? -31.303 -12.551 31.668 1.00 47.84 167 ALA A N 1
ATOM 1317 C CA . ALA A 1 167 ? -31.780 -12.865 30.330 1.00 47.84 167 ALA A CA 1
ATOM 1318 C C . ALA A 1 167 ? -32.564 -14.174 30.451 1.00 47.84 167 ALA A C 1
ATOM 1320 O O . ALA A 1 167 ? -31.984 -15.236 30.688 1.00 47.84 167 ALA A O 1
ATOM 1321 N N . GLU A 1 168 ? -33.890 -14.094 30.406 1.00 42.84 168 GLU A N 1
ATOM 1322 C CA . GLU A 1 168 ? -34.711 -15.284 30.248 1.00 42.84 168 GLU A CA 1
ATOM 1323 C C . GLU A 1 168 ? -34.344 -15.905 28.903 1.00 42.84 168 GLU A C 1
ATOM 1325 O O . GLU A 1 168 ? -34.624 -15.359 27.837 1.00 42.84 168 GLU A O 1
ATOM 1330 N N . MET A 1 169 ? -33.639 -17.032 28.956 1.00 36.28 169 MET A N 1
ATOM 1331 C CA . MET A 1 169 ? -33.445 -17.880 27.795 1.00 36.28 169 MET A CA 1
ATOM 1332 C C . MET A 1 169 ? -34.847 -18.333 27.383 1.00 36.28 169 MET A C 1
ATOM 1334 O O . MET A 1 169 ? -35.473 -19.121 28.093 1.00 36.28 169 MET A O 1
ATOM 1338 N N . GLY A 1 170 ? -35.363 -17.782 26.283 1.00 38.25 170 GLY A N 1
ATOM 1339 C CA . GLY A 1 170 ? -36.618 -18.183 25.658 1.00 38.25 170 GLY A CA 1
ATOM 1340 C C . GLY A 1 170 ? -36.533 -19.622 25.157 1.00 38.25 170 GLY A C 1
ATOM 1341 O O . GLY A 1 170 ? -36.386 -19.872 23.968 1.00 38.25 170 GLY A O 1
ATOM 1342 N N . GLY A 1 171 ? -36.589 -20.575 26.082 1.00 32.38 171 GLY A N 1
ATOM 1343 C CA . GLY A 1 171 ? -36.771 -21.992 25.824 1.00 32.38 171 GLY A CA 1
ATOM 1344 C C . GLY A 1 171 ? -38.255 -22.299 25.900 1.00 32.38 171 GLY A C 1
ATOM 1345 O O . GLY A 1 171 ? -38.778 -22.626 26.964 1.00 32.38 171 GLY A O 1
ATOM 1346 N N . GLY A 1 172 ? -38.942 -22.168 24.767 1.00 42.31 172 GLY A N 1
ATOM 1347 C CA . GLY A 1 172 ? -40.298 -22.668 24.620 1.00 42.31 172 GLY A CA 1
ATOM 1348 C C . GLY A 1 172 ? -40.341 -24.165 24.917 1.00 42.31 172 GLY A C 1
ATOM 1349 O O . GLY A 1 172 ? -39.856 -24.977 24.140 1.00 42.31 172 GLY A O 1
ATOM 1350 N N . SER A 1 173 ? -40.967 -24.538 26.028 1.00 34.44 173 SER A N 1
ATOM 1351 C CA . SER A 1 173 ? -41.555 -25.863 26.191 1.00 34.44 173 SER A CA 1
ATOM 1352 C C . SER A 1 173 ? -42.873 -25.715 26.941 1.00 34.44 173 SER A C 1
ATOM 1354 O O . SER A 1 173 ? -42.948 -25.483 28.145 1.00 34.44 173 SER A O 1
ATOM 1356 N N . ARG A 1 174 ? -43.959 -25.806 26.169 1.00 37.16 174 ARG A N 1
ATOM 1357 C CA . ARG A 1 174 ? -45.279 -26.144 26.691 1.00 37.16 174 ARG A CA 1
ATOM 1358 C C . ARG A 1 174 ? -45.155 -27.496 27.390 1.00 37.16 174 ARG A C 1
ATOM 1360 O O . ARG A 1 174 ? -44.914 -28.490 26.716 1.00 37.16 174 ARG A O 1
ATOM 1367 N N . SER A 1 175 ? -45.419 -27.562 28.690 1.00 35.34 175 SER A N 1
ATOM 1368 C CA . SER A 1 175 ? -46.028 -28.760 29.264 1.00 35.34 175 SER A CA 1
ATOM 1369 C C . SER A 1 175 ? -46.797 -28.438 30.544 1.00 35.34 175 SER A C 1
ATOM 1371 O O . SER A 1 175 ? -46.231 -28.083 31.569 1.00 35.34 175 SER A O 1
ATOM 1373 N N . ARG A 1 176 ? -48.122 -28.538 30.389 1.00 33.88 176 ARG A N 1
ATOM 1374 C CA . ARG A 1 176 ? -49.179 -28.809 31.374 1.00 33.88 176 ARG A CA 1
ATOM 1375 C C . ARG A 1 176 ? -49.137 -28.093 32.732 1.00 33.88 176 ARG A C 1
ATOM 1377 O O . ARG A 1 176 ? -48.531 -28.540 33.696 1.00 33.88 176 ARG A O 1
ATOM 1384 N N . LYS A 1 177 ? -50.015 -27.085 32.829 1.00 34.62 177 LYS A N 1
ATOM 1385 C CA . LYS A 1 177 ? -50.735 -26.734 34.061 1.00 34.62 177 LYS A CA 1
ATOM 1386 C C . LYS A 1 177 ? -51.384 -27.991 34.661 1.00 34.62 177 LYS A C 1
ATOM 1388 O O . LYS A 1 177 ? -52.218 -28.611 34.004 1.00 34.62 177 LYS A O 1
ATOM 1393 N N . ALA A 1 178 ? -51.056 -28.306 35.910 1.00 33.72 178 ALA A N 1
ATOM 1394 C CA . ALA A 1 178 ? -51.953 -29.043 36.794 1.00 33.72 178 ALA A CA 1
ATOM 1395 C C . ALA A 1 178 ? -52.966 -28.037 37.388 1.00 33.72 178 ALA A C 1
ATOM 1397 O O . ALA A 1 178 ? -52.540 -26.963 37.827 1.00 33.72 178 ALA A O 1
ATOM 1398 N N . PRO A 1 179 ? -54.285 -28.303 37.382 1.00 36.03 179 PRO A N 1
ATOM 1399 C CA . PRO A 1 179 ? -55.259 -27.379 37.950 1.00 36.03 179 PRO A CA 1
ATOM 1400 C C . PRO A 1 179 ? -55.235 -27.443 39.481 1.00 36.03 179 PRO A C 1
ATOM 1402 O O . PRO A 1 179 ? -55.325 -28.522 40.064 1.00 36.03 179 PRO A O 1
ATOM 1405 N N . ARG A 1 180 ? -55.164 -26.272 40.127 1.00 32.69 180 ARG A N 1
ATOM 1406 C CA . ARG A 1 180 ? -55.575 -26.096 41.526 1.00 32.69 180 ARG A CA 1
ATOM 1407 C C . ARG A 1 180 ? -57.079 -26.349 41.633 1.00 32.69 180 ARG A C 1
ATOM 1409 O O . ARG A 1 180 ? -57.844 -25.819 40.828 1.00 32.69 180 ARG A O 1
ATOM 1416 N N . ALA A 1 181 ? -57.474 -27.122 42.642 1.00 34.34 181 ALA A N 1
ATOM 1417 C CA . ALA A 1 181 ? -58.859 -27.251 43.066 1.00 34.34 181 ALA A CA 1
ATOM 1418 C C . ALA A 1 181 ? -59.405 -25.874 43.475 1.00 34.34 181 ALA A C 1
ATOM 1420 O O . ALA A 1 181 ? -58.760 -25.124 44.207 1.00 34.34 181 ALA A O 1
ATOM 1421 N N . SER A 1 182 ? -60.565 -25.555 42.908 1.00 39.22 182 SER A N 1
ATOM 1422 C CA . SER A 1 182 ? -61.315 -24.318 43.071 1.00 39.22 182 SER A CA 1
ATOM 1423 C C . SER A 1 182 ? -62.116 -24.377 44.363 1.00 39.22 182 SER A C 1
ATOM 1425 O O . SER A 1 182 ? -62.932 -25.269 44.568 1.00 39.22 182 SER A O 1
ATOM 1427 N N . GLU A 1 183 ? -61.888 -23.367 45.188 1.00 37.34 183 GLU A N 1
ATOM 1428 C CA . GLU A 1 183 ? -62.874 -22.768 46.072 1.00 37.34 183 GLU A CA 1
ATOM 1429 C C . GLU A 1 183 ? -64.072 -22.331 45.210 1.00 37.34 183 GLU A C 1
ATOM 1431 O O . GLU A 1 183 ? -63.895 -21.701 44.158 1.00 37.34 183 GLU A O 1
ATOM 1436 N N . ARG A 1 184 ? -65.278 -22.767 45.577 1.00 36.75 184 ARG A N 1
ATOM 1437 C CA . ARG A 1 184 ? -66.531 -22.270 45.011 1.00 36.75 184 ARG A CA 1
ATOM 1438 C C . ARG A 1 184 ? -67.632 -22.396 46.059 1.00 36.75 184 ARG A C 1
ATOM 1440 O O . ARG A 1 184 ? -68.160 -23.479 46.290 1.00 36.75 184 ARG A O 1
ATOM 1447 N N . ASP A 1 185 ? -67.949 -21.258 46.660 1.00 35.66 185 ASP A N 1
ATOM 1448 C CA . ASP A 1 185 ? -69.255 -20.977 47.237 1.00 35.66 185 ASP A CA 1
ATOM 1449 C C . ASP A 1 185 ? -70.328 -21.071 46.147 1.00 35.66 185 ASP A C 1
ATOM 1451 O O . ASP A 1 185 ? -70.234 -20.402 45.117 1.00 35.66 185 ASP A O 1
ATOM 1455 N N . THR A 1 186 ? -71.377 -21.844 46.409 1.00 37.00 186 THR A N 1
ATOM 1456 C CA . THR A 1 186 ? -72.725 -21.609 45.873 1.00 37.00 186 THR A CA 1
ATOM 1457 C C . THR A 1 186 ? -73.729 -22.139 46.883 1.00 37.00 186 THR A C 1
ATOM 1459 O O . THR A 1 186 ? -73.682 -23.311 47.254 1.00 37.00 186 THR A O 1
ATOM 1462 N N . GLY A 1 187 ? -74.622 -21.260 47.332 1.00 30.48 187 GLY A N 1
ATOM 1463 C CA . GLY A 1 187 ? -75.727 -21.607 48.210 1.00 30.48 187 GLY A CA 1
ATOM 1464 C C . GLY A 1 187 ? -76.935 -22.220 47.496 1.00 30.48 187 GLY A C 1
ATOM 1465 O O . GLY A 1 187 ? -77.035 -22.221 46.273 1.00 30.48 187 GLY A O 1
ATOM 1466 N N . ILE A 1 188 ? -77.883 -22.603 48.357 1.00 30.84 188 ILE A N 1
ATOM 1467 C CA . ILE A 1 188 ? -79.327 -22.806 48.145 1.00 30.84 188 ILE A CA 1
ATOM 1468 C C . ILE A 1 188 ? -79.768 -24.124 47.485 1.00 30.84 188 ILE A C 1
ATOM 1470 O O . ILE A 1 188 ? -79.669 -24.294 46.279 1.00 30.84 188 ILE A O 1
ATOM 1474 N N . PHE A 1 189 ? -80.318 -25.001 48.338 1.00 35.06 189 PHE A N 1
ATOM 1475 C CA . PHE A 1 189 ? -81.521 -25.870 48.256 1.00 35.06 189 PHE A CA 1
ATOM 1476 C C . PHE A 1 189 ? -81.282 -26.970 49.321 1.00 35.06 189 PHE A C 1
ATOM 1478 O O . PHE A 1 189 ? -80.271 -27.655 49.270 1.00 35.06 189 PHE A O 1
ATOM 1485 N N . GLY A 1 190 ? -82.028 -27.121 50.418 1.00 28.94 190 GLY A N 1
ATOM 1486 C CA . GLY A 1 190 ? -83.479 -27.215 50.531 1.00 28.94 190 GLY A CA 1
ATOM 1487 C C . GLY A 1 190 ? -83.884 -28.694 50.628 1.00 28.94 190 GLY A C 1
ATOM 1488 O O . GLY A 1 190 ? -84.173 -29.276 49.595 1.00 28.94 190 GLY A O 1
ATOM 1489 N N . ASN A 1 191 ? -83.856 -29.297 51.829 1.00 32.88 191 ASN A N 1
ATOM 1490 C CA . ASN A 1 191 ? -84.721 -30.418 52.264 1.00 32.88 191 ASN A CA 1
ATOM 1491 C C . ASN A 1 191 ? -84.389 -30.770 53.731 1.00 32.88 191 ASN A C 1
ATOM 1493 O O . ASN A 1 191 ? -83.245 -31.072 54.045 1.00 32.88 191 ASN A O 1
ATOM 1497 N N . GLU A 1 192 ? -85.246 -30.470 54.704 1.00 33.25 192 GLU A N 1
ATOM 1498 C CA . GLU A 1 192 ? -86.416 -31.246 55.155 1.00 33.25 192 GLU A CA 1
ATOM 1499 C C . GLU A 1 192 ? -86.052 -32.435 56.076 1.00 33.25 192 GLU A C 1
ATOM 1501 O O . GLU A 1 192 ? -85.322 -33.345 55.702 1.00 33.25 192 GLU A O 1
ATOM 1506 N N . LYS A 1 193 ? -86.684 -32.416 57.264 1.00 37.19 193 LYS A N 1
ATOM 1507 C CA . LYS A 1 193 ? -86.947 -33.524 58.207 1.00 37.19 193 LYS A CA 1
ATOM 1508 C C . LYS A 1 193 ? -85.793 -34.066 59.071 1.00 37.19 193 LYS A C 1
ATOM 1510 O O . LYS A 1 193 ? -85.086 -34.990 58.703 1.00 37.19 193 LYS A O 1
ATOM 1515 N N . SER A 1 194 ? -85.842 -33.710 60.359 1.00 36.66 194 SER A N 1
ATOM 1516 C CA . SER A 1 194 ? -86.539 -34.512 61.393 1.00 36.66 194 SER A CA 1
ATOM 1517 C C . SER A 1 194 ? -85.779 -34.579 62.722 1.00 36.66 194 SER A C 1
ATOM 1519 O O . SER A 1 194 ? -84.611 -34.942 62.754 1.00 36.66 194 SER A O 1
ATOM 1521 N N . SER A 1 195 ? -86.549 -34.403 63.807 1.00 36.59 195 SER A N 1
ATOM 1522 C CA . SER A 1 195 ? -86.275 -34.815 65.196 1.00 36.59 195 SER A CA 1
ATOM 1523 C C . SER A 1 195 ? -85.208 -34.018 65.957 1.00 36.59 195 SER A C 1
ATOM 1525 O O . SER A 1 195 ? -84.111 -33.824 65.474 1.00 36.59 195 SER A O 1
ATOM 1527 N N . LYS A 1 196 ? -85.398 -33.582 67.205 1.00 39.53 196 LYS A N 1
ATOM 1528 C CA . LYS A 1 196 ? -86.416 -33.811 68.246 1.00 39.53 196 LYS A CA 1
ATOM 1529 C C . LYS A 1 196 ? -86.084 -32.832 69.392 1.00 39.53 196 LYS A C 1
ATOM 1531 O O . LYS A 1 196 ? -84.905 -32.675 69.660 1.00 39.53 196 LYS A O 1
ATOM 1536 N N . ARG A 1 197 ? -87.128 -32.311 70.064 1.00 38.75 197 ARG A N 1
ATOM 1537 C CA . ARG A 1 197 ? -87.291 -32.030 71.521 1.00 38.75 197 ARG A CA 1
ATOM 1538 C C . ARG A 1 197 ? -86.126 -31.320 72.251 1.00 38.75 197 ARG A C 1
ATOM 1540 O O . ARG A 1 197 ? -84.995 -31.761 72.192 1.00 38.75 197 ARG A O 1
ATOM 1547 N N . LEU A 1 198 ? -86.342 -30.280 73.045 1.00 44.06 198 LEU A N 1
ATOM 1548 C CA . LEU A 1 198 ? -87.139 -30.179 74.281 1.00 44.06 198 LEU A CA 1
ATOM 1549 C C . LEU A 1 198 ? -87.328 -28.663 74.535 1.00 44.06 198 LEU A C 1
ATOM 1551 O O . LEU A 1 198 ? -86.442 -27.892 74.177 1.00 44.06 198 LEU A O 1
ATOM 1555 N N . LEU A 1 199 ? -88.543 -28.190 74.837 1.00 43.66 199 LEU A N 1
ATOM 1556 C CA . LEU A 1 199 ? -89.018 -27.916 76.207 1.00 43.66 199 LEU A CA 1
ATOM 1557 C C . LEU A 1 199 ? -88.028 -27.083 77.027 1.00 43.66 199 LEU A C 1
ATOM 1559 O O . LEU A 1 199 ? -86.974 -27.644 77.391 1.00 43.66 199 LEU A O 1
#

Sequence (199 aa):
MGDVNYPELVMGIVLLLGSLLGIYRALHYYSRLSGVWRDLSKRVIVSLSLFAAGSVGVIVESLLNTGIWEVMALFYLLSYAVIFLVIFLNLRRASSPQPAPSNQLEGYRESKFPITGGYLLSKAPSPMTLMLLKRLSGLLVVSRNTYEQWVKKSGVKPDRFIWLSRAEMGGGSRSRKAPRASERDTGIFGNEKSSKRLL

=== Feature glossary ===
Feature key, reading from the visual/contextual features back to the raw sequence:

Rendered structure images. Six rendered views show the 3D structure from the faces of a cube — i.e. along ±x, ±y, ±z. Rendering representation is drawn randomly per protein from cartoon (secondary-structure ribbons), sticks (backbone bonds), or molecular surface; coloring is either N→C rainbow (blue at the N-terminus through red at the C-terminus) or one color per chain.

Contact-map, Ramachandran, and PAE plots. The contact map is a binary N×N matrix image: pixel (i, j) is dark where Cα_i and Cα_j are within 8 Å and |i−j|>4. Because the |i−j|>4 filter removes local helical contacts, off-diagonal stripes parallel to the main diagonal indicate parallel β-sheets; stripes perpendicular to it indicate antiparallel β-sheets. The Ramachandran plot scatters every residue's (φ, ψ) pair against the sterically allowed regions. The PAE heatmap renders the predicted-aligned-error matrix.

InterPro / GO / CATH / organism. Database cross-references. InterPro integrates a dozen domain/family signature databases into unified entries with residue-range hits. GO terms attach function/process/location labels with evidence codes. CATH codes position the fold in a four-level structural taxonomy. Organism is the NCBI-taxonomy species name.

Nearest PDB structures. The Folds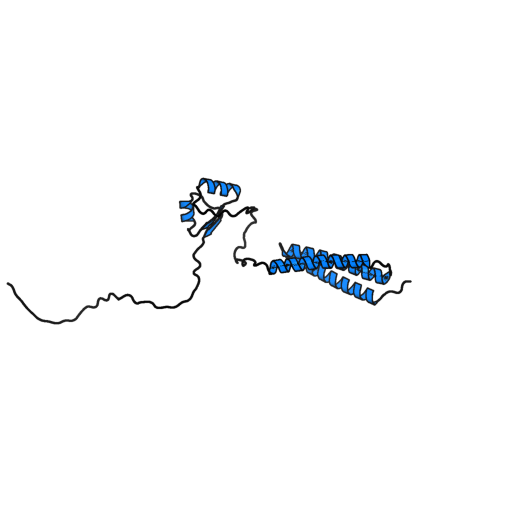eek neighbor list gives the closest experimentally determined structures in the PDB, ranked by structural alignment. TM-score near 1 means near-identical fold; near 0.3 means only rough topology match. This is how one finds what a novel AlphaFold prediction most resembles in the solved-structure universe.

Predicted aligned error. PAE(i, j) answers: if I align the predicted and true structures on residue i, how far off (in Å) do I expect residue j to be? A block-diagonal PAE matrix with low values on the blocks and high values off-diagonal is the signature of a multi-domain protein with confidently predicted domains but uncertain inter-domain orientation.

Solvent-accessible surface area. Accessible surface area quantifies burial. A residue with SASA near zero is packed into the hydrophobic core; one with SASA >100 Å² sits on the surface. Computed here via the Shrake–Rupley numerical algorithm with a 1.4 Å probe.

B-factor. B-factor (Debye–Waller factor) reflects atomic displacement in the crystal lattice. It is an experimental observable (units Å²), not a prediction; low values mean the atom is pinned down, high values mean it moves or is heterogeneous across the crystal.

pLDDT. For AlphaFold models, the B-factor field carries pLDDT — the model's own estimate of local accuracy on a 0–100 scale. Regions with pLDDT<50 should be treated as essentially unmodeled; they often correspond to intrinsically disordered segments.

Backbone torsions (φ/ψ). φ (phi) and ψ (psi) are the two rotatable backbone dihedrals per residue: φ is the C(i-1)–N–Cα–C torsion, ψ is the N–Cα–C–N(i+1) torsion, both in degrees on (−180°, 180°]. α-helical residues cluster near (−60°, −45°); β-strand residues near (−120°, +130°). A Ramachandran plot is simply a scatter of (φ, ψ) for every residue.

Radius of gyration, Cα contacts, bounding box. Radius of gyration (Rg) is the root-mean-square distance of Cα atoms from their centroid — a single number for overall size and compactness. A globular domain of N residues has Rg ≈ 2.2·N^0.38 Å; an extended or disordered chain has a much larger Rg. The Cα contact count is the number of residue pairs whose Cα atoms are within 8 Å and are more than four positions apart in sequence — a standard proxy for tertiary packing density. The bounding box is the smallest axis-aligned box enclosing all Cα atoms.

Secondary structure (3-state, P-SEA). Three-state secondary structure (P-SEA) collapses the eight DSSP classes into helix (a), strand (b), and coil (c). P-SEA assigns these from Cα geometry alone — distances and angles — without requiring backbone oxygens, so it works on any Cα trace.

Secondary structure (8-state, DSSP). DSSP 8-state secondary structure assigns each residue one of H (α-helix), G (3₁₀-helix), I (π-helix), E (extended β-strand), B (isolated β-bridge), T (hydrogen-bonded turn), S (bend), or '-' (coil). The assignment is computed from backbone hydrogen-bond geometry via the Kabsch–Sander algorithm.

Foldseek 3Di. A 3Di character summarizes, for each residue, the relative orientation of the Cα frame of its nearest spatial neighbor. Because it encodes fold topology rather than chemistry, 3Di alignments detect remote structural similarity that sequence alignment misses.

mmCIF coordinates. The mmCIF block holds the 3D Cartesian coordinates of each backbone atom (N, Cα, C, O) in ångströms. mmCIF is the PDB's canonical archive format — a tagged-loop text representation of the atomic model.

Sequence. Sequence gives the chain of amino acids in standard one-letter code (A=alanine, C=cysteine, …, Y=tyrosine), read N→C. It is the only feature that is directly encoded by the gene; all structural features are derived from the folded form of this sequence.